Protein AF-A0A1F9ZBE5-F1 (afdb_monomer_lite)

Foldseek 3Di:
DDDDDPDDPPPPPPVPPVVVVLVVVLVVLLLVLLVVLLVLLVLLLVLLVLLLVVLLVVLVVVLVVQLVCQLVVQLVPDPDPDNVVSNVVSNVVSNCVSVVVSVVSNVVSCVPSVVVSVVSVVLSVVSCCLNVPDPDDNDDSVNSLVNSVVSVVCSVVSLVSNLVSACSVVVPLVVLLVVLQVQLVVLLVCLVPCPDDQPPVRSCVSNVSSVVSNVVSVVSRVVVSVVSVVVSVVVNVVSVVSNVVSVVSVVVVVVVD

Sequence (257 aa):
MWNPKTSSAATMGRATWADIRVTDDIGWVLSEALTEARRLAKDAQTAERDRYQSGLGYIALAALFVWFLLFIGLGLVLTEPEFNQRLLVSLIVASTVAAGAAAPALWAVRRRLRPPVLAVMAWVDRLDAVTTGGPSKEPTMGSVFELLAEVSKEVPRWIEAERRAGLVRDPTTWGWVFFMVFIATNLLVSSLASDAGLGGWGVIAVGGTGLVLFGAAAFVYLRWRSRRDTRLLAERARWDRRFQEARASMERYLEEL

pLDDT: mean 73.74, std 10.44, range [36.44, 86.62]

Secondary structure (DSSP, 8-state):
-------STTSSS-S-HHHHHHHHHHHHHHHHHHHHHHHHHHHHHHHHHHHHHHHHHHHHHHHHHHHHHHHHHHHHH---SSHHHHHHHHHHHHHHHHHHHHHHHHHHHHHHHHHHHHHHHHHHHHHHHHHTT-SS-PPPHHHHHHHHHHHHHHHHHHHHHHHHHGGGG-HHHHHHHHHHHHHHHHHHHHHHH-SSSSHHHHHHHHHHHHHHHHHHHHHHHHHHHHHHHHHHHHHHHHHHHHHHHHHHHHHHHHHH-

Structure (mmCIF, N/CA/C/O backbone):
data_AF-A0A1F9ZBE5-F1
#
_entry.id   AF-A0A1F9ZBE5-F1
#
loop_
_atom_site.group_PDB
_atom_site.id
_atom_site.type_symbol
_atom_site.label_atom_id
_atom_site.label_alt_id
_atom_site.label_comp_id
_atom_site.label_asym_id
_atom_site.label_entity_id
_atom_site.label_seq_id
_atom_site.pdbx_PDB_ins_code
_atom_site.Cartn_x
_atom_site.Cartn_y
_atom_site.Cartn_z
_atom_site.occupancy
_atom_site.B_iso_or_equiv
_atom_site.auth_seq_id
_atom_site.auth_comp_id
_atom_site.auth_asym_id
_atom_site.auth_atom_id
_atom_site.pdbx_PDB_model_num
ATOM 1 N N . MET A 1 1 ? 32.533 11.054 -80.077 1.00 43.06 1 MET A N 1
ATOM 2 C CA . MET A 1 1 ? 33.147 9.869 -79.443 1.00 43.06 1 MET A CA 1
ATOM 3 C C . MET A 1 1 ? 33.500 10.262 -78.014 1.00 43.06 1 MET A C 1
ATOM 5 O O . MET A 1 1 ? 34.114 11.303 -77.848 1.00 43.06 1 MET A O 1
ATOM 9 N N . TRP A 1 2 ? 33.079 9.450 -77.039 1.00 36.44 2 TRP A N 1
ATOM 10 C CA . TRP A 1 2 ? 33.411 9.495 -75.604 1.00 36.44 2 TRP A CA 1
ATOM 11 C C . TRP A 1 2 ? 32.730 10.524 -74.671 1.00 36.44 2 TRP A C 1
ATOM 13 O O . TRP A 1 2 ? 32.988 11.721 -74.699 1.00 36.44 2 TRP A O 1
ATOM 23 N N . ASN A 1 3 ? 31.895 9.965 -73.788 1.00 52.19 3 ASN A N 1
ATOM 24 C CA . ASN A 1 3 ? 31.333 10.514 -72.553 1.00 52.19 3 ASN A CA 1
ATOM 25 C C . ASN A 1 3 ? 32.155 9.960 -71.372 1.00 52.19 3 ASN A C 1
ATOM 27 O O . ASN A 1 3 ? 32.424 8.754 -71.376 1.00 52.19 3 ASN A O 1
ATOM 31 N N . PRO A 1 4 ? 32.503 10.766 -70.352 1.00 53.44 4 PRO A N 1
ATOM 32 C CA . PRO A 1 4 ? 32.843 10.205 -69.054 1.00 53.44 4 PRO A CA 1
ATOM 33 C C . PRO A 1 4 ? 32.092 10.838 -67.864 1.00 53.44 4 PRO A C 1
ATOM 35 O O . PRO A 1 4 ? 32.187 12.032 -67.598 1.00 53.44 4 PRO A O 1
ATOM 38 N N . LYS A 1 5 ? 31.544 9.922 -67.048 1.00 45.69 5 LYS A N 1
ATOM 39 C CA . LYS A 1 5 ? 31.471 9.942 -65.570 1.00 45.69 5 LYS A CA 1
ATOM 40 C C . LYS A 1 5 ? 30.252 10.583 -64.898 1.00 45.69 5 LYS A C 1
ATOM 42 O O . LYS A 1 5 ? 30.353 11.497 -64.089 1.00 45.69 5 LYS A O 1
ATOM 47 N N . THR A 1 6 ? 29.132 9.880 -65.022 1.00 51.69 6 THR A N 1
ATOM 48 C CA . THR A 1 6 ? 28.279 9.550 -63.869 1.00 51.69 6 THR A CA 1
ATOM 49 C C . THR A 1 6 ? 28.991 8.507 -62.991 1.00 51.69 6 THR A C 1
ATOM 51 O O . THR A 1 6 ? 29.013 7.327 -63.328 1.00 51.69 6 THR A O 1
ATOM 54 N N . SER A 1 7 ? 29.620 8.917 -61.887 1.00 51.16 7 SER A N 1
ATOM 55 C CA . SER A 1 7 ? 30.219 7.987 -60.907 1.00 51.16 7 SER A CA 1
ATOM 56 C C . SER A 1 7 ? 30.247 8.588 -59.495 1.00 51.16 7 SER A C 1
ATOM 58 O O . SER A 1 7 ? 31.297 8.680 -58.867 1.00 51.16 7 SER A O 1
ATOM 60 N N . SER A 1 8 ? 29.089 9.024 -58.997 1.00 46.91 8 SER A N 1
ATOM 61 C CA . SER A 1 8 ? 28.930 9.404 -57.579 1.00 46.91 8 SER A CA 1
ATOM 62 C C . SER A 1 8 ? 27.634 8.870 -56.939 1.00 46.91 8 SER A C 1
ATOM 64 O O . SER A 1 8 ? 27.494 8.857 -55.725 1.00 46.91 8 SER A O 1
ATOM 66 N N . ALA A 1 9 ? 26.691 8.334 -57.726 1.00 42.50 9 ALA A N 1
ATOM 67 C CA . ALA A 1 9 ? 25.394 7.881 -57.208 1.00 42.50 9 ALA A CA 1
ATOM 68 C C . ALA A 1 9 ? 25.363 6.417 -56.709 1.00 42.50 9 ALA A C 1
ATOM 70 O O . ALA A 1 9 ? 24.350 5.976 -56.178 1.00 42.50 9 ALA A O 1
ATOM 71 N N . ALA A 1 10 ? 26.442 5.641 -56.870 1.00 45.50 10 ALA A N 1
ATOM 72 C CA . ALA A 1 10 ? 26.426 4.193 -56.613 1.00 45.50 10 ALA A CA 1
ATOM 73 C C . ALA A 1 10 ? 26.860 3.776 -55.192 1.00 45.50 10 ALA A C 1
ATOM 75 O O . ALA A 1 10 ? 26.757 2.601 -54.846 1.00 45.50 10 ALA A O 1
ATOM 76 N N . THR A 1 11 ? 27.316 4.711 -54.355 1.00 46.16 11 THR A N 1
ATOM 77 C CA . THR A 1 11 ? 27.817 4.418 -52.997 1.00 46.16 11 THR A CA 1
ATOM 78 C C . THR A 1 11 ? 26.801 4.685 -51.880 1.00 46.16 11 THR A C 1
ATOM 80 O O . THR A 1 11 ? 27.077 4.349 -50.738 1.00 46.16 11 THR A O 1
ATOM 83 N N . MET A 1 12 ? 25.611 5.217 -52.194 1.00 45.03 12 MET A N 1
ATOM 84 C CA . MET A 1 12 ? 24.496 5.393 -51.237 1.00 45.03 12 MET A CA 1
ATOM 85 C C . MET A 1 12 ? 23.415 4.298 -51.325 1.00 45.03 12 MET A C 1
ATOM 87 O O . MET A 1 12 ? 22.422 4.359 -50.614 1.00 45.03 12 MET A O 1
ATOM 91 N N . GLY A 1 13 ? 23.576 3.288 -52.187 1.00 43.53 13 GLY A N 1
ATOM 92 C CA . GLY A 1 13 ? 22.555 2.252 -52.424 1.00 43.53 13 GLY A CA 1
ATOM 93 C C . GLY A 1 13 ? 22.733 0.952 -51.633 1.00 43.53 13 GLY A C 1
ATOM 94 O O . GLY A 1 13 ? 22.056 -0.031 -51.923 1.00 43.53 13 GLY A O 1
ATOM 95 N N . ARG A 1 14 ? 23.689 0.904 -50.697 1.00 43.28 14 ARG A N 1
ATOM 96 C CA . ARG A 1 14 ? 24.061 -0.314 -49.960 1.00 43.28 14 ARG A CA 1
ATOM 97 C C . ARG A 1 14 ? 24.243 -0.094 -48.453 1.00 43.28 14 ARG A C 1
ATOM 99 O O . ARG A 1 14 ? 24.892 -0.907 -47.815 1.00 43.28 14 ARG A O 1
ATOM 106 N N . ALA A 1 15 ? 23.637 0.954 -47.888 1.00 49.34 15 ALA A N 1
ATOM 107 C CA . ALA A 1 15 ? 23.059 0.808 -46.552 1.00 49.34 15 ALA A CA 1
ATOM 108 C C . ALA A 1 15 ? 21.917 -0.194 -46.750 1.00 49.34 15 ALA A C 1
ATOM 110 O O . ALA A 1 15 ? 20.880 0.115 -47.338 1.00 49.34 15 ALA A O 1
ATOM 111 N N . THR A 1 16 ? 22.247 -1.460 -46.537 1.00 50.06 16 THR A N 1
ATOM 112 C CA . THR A 1 16 ? 21.477 -2.619 -46.966 1.00 50.06 16 THR A CA 1
ATOM 113 C C . THR A 1 16 ? 20.083 -2.533 -46.362 1.00 50.06 16 THR A C 1
ATOM 115 O O . THR A 1 16 ? 19.928 -2.229 -45.191 1.00 50.06 16 THR A O 1
ATOM 118 N N . TRP A 1 17 ? 19.040 -2.847 -47.127 1.00 44.03 17 TRP A N 1
ATOM 119 C CA . TRP A 1 17 ? 17.671 -2.971 -46.604 1.00 44.03 17 TRP A CA 1
ATOM 120 C C . TRP A 1 17 ? 17.562 -3.889 -45.370 1.00 44.03 17 TRP A C 1
ATOM 122 O O . TRP A 1 17 ? 16.588 -3.805 -44.631 1.00 44.03 17 TRP A O 1
ATOM 132 N N . ALA A 1 18 ? 18.556 -4.759 -45.162 1.00 53.72 18 ALA A N 1
ATOM 133 C CA . ALA A 1 18 ? 18.755 -5.527 -43.940 1.00 53.72 18 ALA A CA 1
ATOM 134 C C . ALA A 1 18 ? 19.078 -4.639 -42.725 1.00 53.72 18 ALA A C 1
ATOM 136 O O . ALA A 1 18 ? 18.455 -4.815 -41.694 1.00 53.72 18 ALA A O 1
ATOM 137 N N . ASP A 1 19 ? 19.957 -3.650 -42.870 1.00 55.75 19 ASP A N 1
ATOM 138 C CA . ASP A 1 19 ? 20.382 -2.716 -41.820 1.00 55.75 19 ASP A CA 1
ATOM 139 C C . ASP A 1 19 ? 19.211 -1.832 -41.349 1.00 55.75 19 ASP A C 1
ATOM 141 O O . ASP A 1 19 ? 18.982 -1.654 -40.157 1.00 55.75 19 ASP A O 1
ATOM 145 N N . ILE A 1 20 ? 18.371 -1.375 -42.290 1.00 59.50 20 ILE A N 1
ATOM 146 C CA . ILE A 1 20 ? 17.139 -0.622 -41.987 1.00 59.50 20 ILE A CA 1
ATOM 147 C C . ILE A 1 20 ? 16.121 -1.508 -41.254 1.00 59.50 20 ILE A C 1
ATOM 149 O O . ILE A 1 20 ? 15.552 -1.079 -40.260 1.00 59.50 20 ILE A O 1
ATOM 153 N N . ARG A 1 21 ? 15.919 -2.761 -41.692 1.00 60.41 21 ARG A N 1
ATOM 154 C CA . ARG A 1 21 ? 14.988 -3.691 -41.022 1.00 60.41 21 ARG A CA 1
ATOM 155 C C . ARG A 1 21 ? 15.469 -4.115 -39.639 1.00 60.41 21 ARG A C 1
ATOM 157 O O . ARG A 1 21 ? 14.660 -4.171 -38.726 1.00 60.41 21 ARG A O 1
ATOM 164 N N . VAL A 1 22 ? 16.763 -4.385 -39.481 1.00 61.19 22 VAL A N 1
ATOM 165 C CA . VAL A 1 22 ? 17.375 -4.708 -38.184 1.00 61.19 22 VAL A CA 1
ATOM 166 C C . VAL A 1 22 ? 17.215 -3.519 -37.235 1.00 61.19 22 VAL A C 1
ATOM 168 O O . VAL A 1 22 ? 16.779 -3.693 -36.099 1.00 61.19 22 VAL A O 1
ATOM 171 N N . THR A 1 23 ? 17.455 -2.300 -37.727 1.00 65.50 23 THR A N 1
ATOM 172 C CA . THR A 1 23 ? 17.249 -1.064 -36.964 1.00 65.50 23 THR A CA 1
ATOM 173 C C . THR A 1 23 ? 15.769 -0.877 -36.575 1.00 65.50 23 THR A C 1
ATOM 175 O O . THR A 1 23 ? 15.460 -0.594 -35.417 1.00 65.50 23 THR A O 1
ATOM 178 N N . ASP A 1 24 ? 14.831 -1.099 -37.495 1.00 70.19 24 ASP A N 1
ATOM 179 C CA . ASP A 1 24 ? 13.393 -0.979 -37.219 1.00 70.19 24 ASP A CA 1
ATOM 180 C C . ASP A 1 24 ? 12.893 -2.047 -36.223 1.00 70.19 24 ASP A C 1
ATOM 182 O O . ASP A 1 24 ? 12.146 -1.721 -35.296 1.00 70.19 24 ASP A O 1
ATOM 186 N N . ASP A 1 25 ? 13.349 -3.299 -36.346 1.00 74.81 25 ASP A N 1
ATOM 187 C CA . ASP A 1 25 ? 12.975 -4.405 -35.453 1.00 74.81 25 ASP A CA 1
ATOM 188 C C . ASP A 1 25 ? 13.504 -4.181 -34.024 1.00 74.81 25 ASP A C 1
ATOM 190 O O . ASP A 1 25 ? 12.785 -4.382 -33.041 1.00 74.81 25 ASP A O 1
ATOM 194 N N . ILE A 1 26 ? 14.745 -3.702 -33.878 1.00 73.38 26 ILE A N 1
ATOM 195 C CA . ILE A 1 26 ? 15.337 -3.373 -32.571 1.00 73.38 26 ILE A CA 1
ATOM 196 C C . ILE A 1 26 ? 14.648 -2.155 -31.955 1.00 73.38 26 ILE A C 1
ATOM 198 O O . ILE A 1 26 ? 14.325 -2.162 -30.762 1.00 73.38 26 ILE A O 1
ATOM 202 N N . GLY A 1 27 ? 14.386 -1.124 -32.764 1.00 72.06 27 GLY A N 1
ATOM 203 C CA . GLY A 1 27 ? 13.638 0.058 -32.347 1.00 72.06 27 GLY A CA 1
ATOM 204 C C . GLY A 1 27 ? 12.251 -0.310 -31.824 1.00 72.06 27 GLY A C 1
ATOM 205 O O . GLY A 1 27 ? 11.832 0.189 -30.776 1.00 72.06 27 GLY A O 1
ATOM 206 N N . TRP A 1 28 ? 11.578 -1.254 -32.486 1.00 78.94 28 TRP A N 1
ATOM 207 C CA . TRP A 1 28 ? 10.288 -1.776 -32.055 1.00 78.94 28 TRP A CA 1
ATOM 208 C C . TRP A 1 28 ? 10.377 -2.501 -30.702 1.00 78.94 28 TRP A C 1
ATOM 210 O O . TRP A 1 28 ? 9.670 -2.106 -29.771 1.00 78.94 28 TRP A O 1
ATOM 220 N N . VAL A 1 29 ? 11.294 -3.464 -30.533 1.00 79.44 29 VAL A N 1
ATOM 221 C CA . VAL A 1 29 ? 11.467 -4.213 -29.266 1.00 79.44 29 VAL A CA 1
ATOM 222 C C . VAL A 1 29 ? 11.808 -3.283 -28.094 1.00 79.44 29 VAL A C 1
ATOM 224 O O . VAL A 1 29 ? 11.257 -3.420 -26.998 1.00 79.44 29 VAL A O 1
ATOM 227 N N . LEU A 1 30 ? 12.687 -2.302 -28.312 1.00 76.62 30 LEU A N 1
ATOM 228 C CA . LEU A 1 30 ? 13.051 -1.304 -27.302 1.00 76.62 30 LEU A CA 1
ATOM 229 C C . LEU A 1 30 ? 11.865 -0.404 -26.931 1.00 76.62 30 LEU A C 1
ATOM 231 O O . LEU A 1 30 ? 11.641 -0.130 -25.750 1.00 76.62 30 LEU A O 1
ATOM 235 N N . SER A 1 31 ? 11.090 0.042 -27.923 1.00 78.69 31 SER A N 1
ATOM 236 C CA . SER A 1 31 ? 9.905 0.876 -27.697 1.00 78.69 31 SER A CA 1
ATOM 237 C C . SER A 1 31 ? 8.802 0.126 -26.942 1.00 78.69 31 SER A C 1
ATOM 239 O O . SER A 1 31 ? 8.156 0.698 -26.056 1.00 78.69 31 SER A O 1
ATOM 241 N N . GLU A 1 32 ? 8.627 -1.171 -27.215 1.00 82.94 32 GLU A N 1
ATOM 242 C CA . GLU A 1 32 ? 7.679 -2.024 -26.502 1.00 82.94 32 GLU A CA 1
ATOM 243 C C . GLU A 1 32 ? 8.128 -2.238 -25.048 1.00 82.94 32 GLU A C 1
ATOM 245 O O . GLU A 1 32 ? 7.333 -2.056 -24.120 1.00 82.94 32 GLU A O 1
ATOM 250 N N . ALA A 1 33 ? 9.417 -2.518 -24.823 1.00 78.75 33 ALA A N 1
ATOM 251 C CA . ALA A 1 33 ? 9.988 -2.651 -23.483 1.00 78.75 33 ALA A CA 1
ATOM 252 C C . ALA A 1 33 ? 9.863 -1.354 -22.659 1.00 78.75 33 ALA A C 1
ATOM 254 O O . ALA A 1 33 ? 9.529 -1.403 -21.472 1.00 78.75 33 ALA A O 1
ATOM 255 N N . LEU A 1 34 ? 10.062 -0.187 -23.281 1.00 80.25 34 LEU A N 1
ATOM 256 C CA . LEU A 1 34 ? 9.860 1.116 -22.638 1.00 80.25 34 LEU A CA 1
ATOM 257 C C . LEU A 1 34 ? 8.389 1.419 -22.344 1.00 80.25 34 LEU A C 1
ATOM 259 O O . LEU A 1 34 ? 8.074 1.982 -21.294 1.00 80.25 34 LEU A O 1
ATOM 263 N N . THR A 1 35 ? 7.479 1.037 -23.237 1.00 82.75 35 THR A N 1
ATOM 264 C CA . THR A 1 35 ? 6.035 1.198 -23.017 1.00 82.75 35 THR A CA 1
ATOM 265 C C . THR A 1 35 ? 5.569 0.335 -21.843 1.00 82.75 35 THR A C 1
ATOM 267 O O . THR A 1 35 ? 4.803 0.795 -20.994 1.00 82.75 35 THR A O 1
ATOM 270 N N . GLU A 1 36 ? 6.090 -0.887 -21.731 1.00 81.69 36 GLU A N 1
ATOM 271 C CA . GLU A 1 36 ? 5.827 -1.774 -20.598 1.00 81.69 36 GLU A CA 1
ATOM 272 C C . GLU A 1 36 ? 6.438 -1.238 -19.292 1.00 81.69 36 GLU A C 1
ATOM 274 O O . GLU A 1 36 ? 5.773 -1.227 -18.255 1.00 81.69 36 GLU A O 1
ATOM 279 N N . ALA A 1 37 ? 7.665 -0.712 -19.335 1.00 80.75 37 ALA A N 1
ATOM 280 C CA . ALA A 1 37 ? 8.278 -0.015 -18.203 1.00 80.75 37 ALA A CA 1
ATOM 281 C C . ALA A 1 37 ? 7.440 1.179 -17.731 1.00 80.75 37 ALA A C 1
ATOM 283 O O . ALA A 1 37 ? 7.214 1.349 -16.532 1.00 80.75 37 ALA A O 1
ATOM 284 N N . ARG A 1 38 ? 6.942 1.991 -18.669 1.00 82.81 38 ARG A N 1
ATOM 285 C CA . ARG A 1 38 ? 6.052 3.122 -18.391 1.00 82.81 38 ARG A CA 1
ATOM 286 C C . ARG A 1 38 ? 4.756 2.657 -17.732 1.00 82.81 38 ARG A C 1
ATOM 288 O O . ARG A 1 38 ? 4.305 3.285 -16.773 1.00 82.81 38 ARG A O 1
ATOM 295 N N . ARG A 1 39 ? 4.169 1.557 -18.215 1.00 86.62 39 ARG A N 1
ATOM 296 C CA . ARG A 1 39 ? 2.983 0.935 -17.611 1.00 86.62 39 ARG A CA 1
ATOM 297 C C . ARG A 1 39 ? 3.255 0.546 -16.157 1.00 86.62 39 ARG A C 1
ATOM 299 O O . ARG A 1 39 ? 2.522 0.986 -15.276 1.00 86.62 39 ARG A O 1
ATOM 306 N N . LEU A 1 40 ? 4.348 -0.174 -15.896 1.00 81.31 40 LEU A N 1
ATOM 307 C CA . LEU A 1 40 ? 4.742 -0.597 -14.546 1.00 81.31 40 LEU A CA 1
ATOM 308 C C . LEU A 1 40 ? 5.043 0.588 -13.614 1.00 81.31 40 LEU A C 1
ATOM 310 O O . LEU A 1 40 ? 4.647 0.573 -12.449 1.00 81.31 40 LEU A O 1
ATOM 314 N N . ALA A 1 41 ? 5.698 1.638 -14.114 1.00 81.25 41 ALA A N 1
ATOM 315 C CA . ALA A 1 41 ? 5.964 2.848 -13.339 1.00 81.25 41 ALA A CA 1
ATOM 316 C C . ALA A 1 41 ? 4.662 3.574 -12.946 1.00 81.25 41 ALA A C 1
ATOM 318 O O . ALA A 1 41 ? 4.515 4.003 -11.799 1.00 81.25 41 ALA A O 1
ATOM 319 N N . LYS A 1 42 ? 3.686 3.666 -13.862 1.00 83.56 42 LYS A N 1
ATOM 320 C CA . LYS A 1 42 ? 2.357 4.247 -13.593 1.00 83.56 42 LYS A CA 1
ATOM 321 C C . LYS A 1 42 ? 1.530 3.401 -12.623 1.00 83.56 42 LYS A C 1
ATOM 323 O O . LYS A 1 42 ? 0.888 3.953 -11.724 1.00 83.56 42 LYS A O 1
ATOM 328 N N . ASP A 1 43 ? 1.579 2.079 -12.760 1.00 83.25 43 ASP A N 1
ATOM 329 C CA . ASP A 1 43 ? 0.936 1.152 -11.826 1.00 83.25 43 ASP A CA 1
ATOM 330 C C . ASP A 1 43 ? 1.523 1.314 -10.413 1.00 83.25 43 ASP A C 1
ATOM 332 O O . ASP A 1 43 ? 0.774 1.478 -9.445 1.00 83.25 43 ASP A O 1
ATOM 336 N N . ALA A 1 44 ? 2.851 1.410 -10.287 1.00 82.12 44 ALA A N 1
ATOM 337 C CA . ALA A 1 44 ? 3.522 1.661 -9.012 1.00 82.12 44 ALA A CA 1
ATOM 338 C C . ALA A 1 44 ? 3.230 3.056 -8.432 1.00 82.12 44 ALA A C 1
ATOM 340 O O . ALA A 1 44 ? 3.056 3.194 -7.219 1.00 82.12 44 ALA A O 1
ATOM 341 N N . GLN A 1 45 ? 3.128 4.091 -9.273 1.00 82.31 45 GLN A N 1
ATOM 342 C CA . GLN A 1 45 ? 2.756 5.444 -8.845 1.00 82.31 45 GLN A CA 1
ATOM 343 C C . GLN A 1 45 ? 1.349 5.456 -8.242 1.00 82.31 45 GLN A C 1
ATOM 345 O O . GLN A 1 45 ? 1.128 6.034 -7.174 1.00 82.31 45 GLN A O 1
ATOM 350 N N . THR A 1 46 ? 0.404 4.804 -8.921 1.00 82.88 46 THR A N 1
ATOM 351 C CA . THR A 1 46 ? -0.985 4.675 -8.466 1.00 82.88 46 THR A CA 1
ATOM 352 C C . THR A 1 46 ? -1.029 3.895 -7.157 1.00 82.88 46 THR A C 1
ATOM 354 O O . THR A 1 46 ? -1.636 4.342 -6.189 1.00 82.88 46 THR A O 1
ATOM 357 N N . ALA A 1 47 ? -0.279 2.795 -7.075 1.00 78.25 47 ALA A N 1
ATOM 358 C CA . ALA A 1 47 ? -0.189 1.964 -5.885 1.00 78.25 47 ALA A CA 1
ATOM 359 C C . ALA A 1 47 ? 0.370 2.719 -4.658 1.00 78.25 47 ALA A C 1
ATOM 361 O O . ALA A 1 47 ? -0.193 2.622 -3.565 1.00 78.25 47 ALA A O 1
ATOM 362 N N . GLU A 1 48 ? 1.441 3.506 -4.813 1.00 77.94 48 GLU A N 1
ATOM 363 C CA . GLU A 1 48 ? 2.002 4.309 -3.712 1.00 77.94 48 GLU A CA 1
ATOM 364 C C . GLU A 1 48 ? 1.094 5.489 -3.329 1.00 77.94 48 GLU A C 1
ATOM 366 O O . GLU A 1 48 ? 0.962 5.818 -2.145 1.00 77.94 48 GLU A O 1
ATOM 371 N N . ARG A 1 49 ? 0.406 6.104 -4.301 1.00 79.75 49 ARG A N 1
ATOM 372 C CA . ARG A 1 49 ? -0.578 7.164 -4.037 1.00 79.75 49 ARG A CA 1
ATOM 373 C C . ARG A 1 49 ? -1.780 6.636 -3.254 1.00 79.75 49 ARG A C 1
ATOM 375 O O . ARG A 1 49 ? -2.152 7.243 -2.247 1.00 79.75 49 ARG A O 1
ATOM 382 N N . ASP A 1 50 ? -2.334 5.499 -3.664 1.00 77.12 50 ASP A N 1
ATOM 383 C CA . ASP A 1 50 ? -3.449 4.836 -2.983 1.00 77.12 50 ASP A CA 1
ATOM 384 C C . ASP A 1 50 ? -3.060 4.445 -1.558 1.00 77.12 50 ASP A C 1
ATOM 386 O O . ASP A 1 50 ? -3.823 4.648 -0.609 1.00 77.12 50 ASP A O 1
ATOM 390 N N . ARG A 1 51 ? -1.832 3.946 -1.378 1.00 71.62 51 ARG A N 1
ATOM 391 C CA . ARG A 1 51 ? -1.281 3.607 -0.065 1.00 71.62 51 ARG A CA 1
ATOM 392 C C . ARG A 1 51 ? -1.139 4.827 0.839 1.00 71.62 51 ARG A C 1
ATOM 394 O O . ARG A 1 51 ? -1.447 4.734 2.028 1.00 71.62 51 ARG A O 1
ATOM 401 N N . TYR A 1 52 ? -0.693 5.961 0.303 1.00 72.88 52 TYR A N 1
ATOM 402 C CA . TYR A 1 52 ? -0.621 7.211 1.054 1.00 72.88 52 TYR A CA 1
ATOM 403 C C . TYR A 1 52 ? -2.016 7.688 1.482 1.00 72.88 52 TYR A C 1
ATOM 405 O O . TYR A 1 52 ? -2.235 7.948 2.665 1.00 72.88 52 TYR A O 1
ATOM 413 N N . GLN A 1 53 ? -2.972 7.750 0.549 1.00 75.44 53 GLN A N 1
ATOM 414 C CA . GLN A 1 53 ? -4.337 8.208 0.836 1.00 75.44 53 GLN A CA 1
ATOM 415 C C . GLN A 1 53 ? -5.058 7.291 1.826 1.00 75.44 53 GLN A C 1
ATOM 417 O O . GLN A 1 53 ? -5.668 7.759 2.787 1.00 75.44 53 GLN A O 1
ATOM 422 N N . SER A 1 54 ? -4.920 5.983 1.658 1.00 71.25 54 SER A N 1
ATOM 423 C CA . SER A 1 54 ? -5.591 5.020 2.528 1.00 71.25 54 SER A CA 1
ATOM 424 C C . SER A 1 54 ? -4.888 4.860 3.866 1.00 71.25 54 SER A C 1
ATOM 426 O O . SER A 1 54 ? -5.548 4.624 4.868 1.00 71.25 54 SER A O 1
ATOM 428 N N . GLY A 1 55 ? -3.570 5.075 3.935 1.00 68.62 55 GLY A N 1
ATOM 429 C CA . GLY A 1 55 ? -2.851 5.180 5.204 1.00 68.62 55 GLY A CA 1
ATOM 430 C C . GLY A 1 55 ? -3.374 6.332 6.068 1.00 68.62 55 GLY A C 1
ATOM 431 O O . GLY A 1 55 ? -3.566 6.156 7.270 1.00 68.62 55 GLY A O 1
ATOM 432 N N . LEU A 1 56 ? -3.673 7.485 5.458 1.00 72.88 56 LEU A N 1
ATOM 433 C CA . LEU A 1 56 ? -4.338 8.596 6.150 1.00 72.88 56 LEU A CA 1
ATOM 434 C C . LEU A 1 56 ? -5.760 8.215 6.586 1.00 72.88 56 LEU A C 1
ATOM 436 O O . LEU A 1 56 ? -6.129 8.476 7.730 1.00 72.88 56 LEU A O 1
ATOM 440 N N . GLY A 1 57 ? -6.522 7.554 5.708 1.00 70.56 57 GLY A N 1
ATOM 441 C CA . GLY A 1 57 ? -7.862 7.048 6.019 1.00 70.56 57 GLY A CA 1
ATOM 442 C C . GLY A 1 57 ? -7.878 6.061 7.191 1.00 70.56 57 GLY A C 1
ATOM 443 O O . GLY A 1 57 ? -8.714 6.180 8.080 1.00 70.56 57 GLY A O 1
ATOM 444 N N . TYR A 1 58 ? -6.916 5.138 7.258 1.00 68.62 58 TYR A N 1
ATOM 445 C CA . TYR A 1 58 ? -6.803 4.173 8.354 1.00 68.62 58 TYR A CA 1
ATOM 446 C C . TYR A 1 58 ? -6.395 4.811 9.667 1.00 68.62 58 TYR A C 1
ATOM 448 O O . TYR A 1 58 ? -6.915 4.409 10.700 1.00 68.62 58 TYR A O 1
ATOM 456 N N . ILE A 1 59 ? -5.500 5.802 9.652 1.00 71.44 59 ILE A N 1
ATOM 457 C CA . ILE A 1 59 ? -5.177 6.535 10.879 1.00 71.44 59 ILE A CA 1
ATOM 458 C C . ILE A 1 59 ? -6.408 7.288 11.374 1.00 71.44 59 ILE A C 1
ATOM 460 O O . ILE A 1 59 ? -6.699 7.231 12.563 1.00 71.44 59 ILE A O 1
ATOM 464 N N . ALA A 1 60 ? -7.152 7.944 10.480 1.00 71.94 60 ALA A N 1
ATOM 465 C CA . ALA A 1 60 ? -8.383 8.631 10.851 1.00 71.94 60 ALA A CA 1
ATOM 466 C C . ALA A 1 60 ? -9.423 7.655 11.424 1.00 71.94 60 ALA A C 1
ATOM 468 O O . ALA A 1 60 ? -9.988 7.918 12.483 1.00 71.94 60 ALA A O 1
ATOM 469 N N . LEU A 1 61 ? -9.624 6.502 10.779 1.00 71.69 61 LEU A N 1
ATOM 470 C CA . LEU A 1 61 ? -10.573 5.498 11.250 1.00 71.69 61 LEU A CA 1
ATOM 471 C C . LEU A 1 61 ? -10.129 4.853 12.567 1.00 71.69 61 LEU A C 1
ATOM 473 O O . LEU A 1 61 ? -10.946 4.699 13.464 1.00 71.69 61 LEU A O 1
ATOM 477 N N . ALA A 1 62 ? -8.848 4.514 12.716 1.00 69.19 62 ALA A N 1
ATOM 478 C CA . ALA A 1 62 ? -8.303 3.965 13.954 1.00 69.19 62 ALA A CA 1
ATOM 479 C C . ALA A 1 62 ? -8.363 4.985 15.099 1.00 69.19 62 ALA A C 1
ATOM 481 O O . ALA A 1 62 ? -8.696 4.619 16.221 1.00 69.19 62 ALA A O 1
ATOM 482 N N . ALA A 1 63 ? -8.095 6.264 14.825 1.00 71.06 63 ALA A N 1
ATOM 483 C CA . ALA A 1 63 ? -8.229 7.332 15.809 1.00 71.06 63 ALA A CA 1
ATOM 484 C C . ALA A 1 63 ? -9.688 7.511 16.240 1.00 71.06 63 ALA A C 1
ATOM 486 O O . ALA A 1 63 ? -9.957 7.563 17.436 1.00 71.06 63 ALA A O 1
ATOM 487 N N . LEU A 1 64 ? -10.630 7.527 15.289 1.00 73.88 64 LEU A N 1
ATOM 488 C CA . LEU A 1 64 ? -12.066 7.559 15.575 1.00 73.88 64 LEU A CA 1
ATOM 489 C C . LEU A 1 64 ? -12.502 6.328 16.379 1.00 73.88 64 LEU A C 1
ATOM 491 O O . LEU A 1 64 ? -13.323 6.426 17.287 1.00 73.88 64 LEU A O 1
ATOM 495 N N . PHE A 1 65 ? -11.920 5.174 16.069 1.00 74.81 65 PHE A N 1
ATOM 496 C CA . PHE A 1 65 ? -12.213 3.921 16.740 1.00 74.81 65 PHE A CA 1
ATOM 497 C C . PHE A 1 65 ? -11.747 3.915 18.199 1.00 74.81 65 PHE A C 1
ATOM 499 O O . PHE A 1 65 ? -12.532 3.652 19.108 1.00 74.81 65 PHE A O 1
ATOM 506 N N . VAL A 1 66 ? -10.480 4.268 18.428 1.00 73.00 66 VAL A N 1
ATOM 507 C CA . VAL A 1 66 ? -9.900 4.422 19.768 1.00 73.00 66 VAL A CA 1
ATOM 508 C C . VAL A 1 66 ? -10.661 5.480 20.558 1.00 73.00 66 VAL A C 1
ATOM 510 O O . VAL A 1 66 ? -10.981 5.259 21.722 1.00 73.00 66 VAL A O 1
ATOM 513 N N . TRP A 1 67 ? -11.002 6.599 19.919 1.00 84.81 67 TRP A N 1
ATOM 514 C CA . TRP A 1 67 ? -11.821 7.646 20.515 1.00 84.81 67 TRP A CA 1
ATOM 515 C C . TRP A 1 67 ? -13.174 7.115 20.994 1.00 84.81 67 TRP A C 1
ATOM 517 O O . TRP A 1 67 ? -13.536 7.333 22.145 1.00 84.81 67 TRP A O 1
ATOM 527 N N . PHE A 1 68 ? -13.894 6.378 20.147 1.00 74.00 68 PHE A N 1
ATOM 528 C CA . PHE A 1 68 ? -15.215 5.842 20.472 1.00 74.00 68 PHE A CA 1
ATOM 529 C C . PHE A 1 68 ? -15.160 4.838 21.630 1.00 74.00 68 PHE A C 1
ATOM 531 O O . PHE A 1 68 ? -15.968 4.911 22.555 1.00 74.00 68 PHE A O 1
ATOM 538 N N . LEU A 1 69 ? -14.169 3.941 21.621 1.00 73.94 69 LEU A N 1
ATOM 539 C CA . LEU A 1 69 ? -13.961 2.988 22.711 1.00 73.94 69 LEU A CA 1
ATOM 540 C C . LEU A 1 69 ? -13.604 3.682 24.027 1.00 73.94 69 LEU A C 1
ATOM 542 O O . LEU A 1 69 ? -14.153 3.326 25.067 1.00 73.94 69 LEU A O 1
ATOM 546 N N . LEU A 1 70 ? -12.717 4.681 23.991 1.00 72.75 70 LEU A N 1
ATOM 547 C CA . LEU A 1 70 ? -12.372 5.470 25.174 1.00 72.75 70 LEU A CA 1
ATOM 548 C C . LEU A 1 70 ? -13.578 6.248 25.691 1.00 72.75 70 LEU A C 1
ATOM 550 O O . LEU A 1 70 ? -13.795 6.283 26.895 1.00 72.75 70 LEU A O 1
ATOM 554 N N . PHE A 1 71 ? -14.375 6.833 24.799 1.00 71.38 71 PHE A N 1
ATOM 555 C CA . PHE A 1 71 ? -15.568 7.581 25.168 1.00 71.38 71 PHE A CA 1
ATOM 556 C C . PHE A 1 71 ? -16.586 6.697 25.895 1.00 71.38 71 PHE A C 1
ATOM 558 O O . PHE A 1 71 ? -17.044 7.065 26.974 1.00 71.38 71 PHE A O 1
ATOM 565 N N . ILE A 1 72 ? -16.891 5.511 25.355 1.00 71.75 72 ILE A N 1
ATOM 566 C CA . ILE A 1 72 ? -17.798 4.556 26.007 1.00 71.75 72 ILE A CA 1
ATOM 567 C C . ILE A 1 72 ? -17.184 4.025 27.303 1.00 71.75 72 ILE A C 1
ATOM 569 O O . ILE A 1 72 ? -17.855 4.008 28.329 1.00 71.75 72 ILE A O 1
ATOM 573 N N . GLY A 1 73 ? -15.914 3.614 27.284 1.00 70.56 73 GLY A N 1
ATOM 574 C CA . GLY A 1 73 ? -15.241 3.037 28.448 1.00 70.56 73 GLY A CA 1
ATOM 575 C C . GLY A 1 73 ? -15.158 4.013 29.621 1.00 70.56 73 GLY A C 1
ATOM 576 O O . GLY A 1 73 ? -15.593 3.693 30.724 1.00 70.56 73 GLY A O 1
ATOM 577 N N . LEU A 1 74 ? -14.679 5.235 29.381 1.00 74.38 74 LEU A N 1
ATOM 578 C CA . LEU A 1 74 ? -14.661 6.304 30.387 1.00 74.38 74 LEU A CA 1
ATOM 579 C C . LEU A 1 74 ? -16.081 6.675 30.809 1.00 74.38 74 LEU A C 1
ATOM 581 O O . LEU A 1 74 ? -16.358 6.812 31.999 1.00 74.38 74 LEU A O 1
ATOM 585 N N . GLY A 1 75 ? -16.994 6.720 29.841 1.00 72.12 75 GLY A N 1
ATOM 586 C CA . GLY A 1 75 ? -18.410 6.934 30.063 1.00 72.12 75 GLY A CA 1
ATOM 587 C C . GLY A 1 75 ? -19.074 5.842 30.893 1.00 72.12 75 GLY A C 1
ATOM 588 O O . GLY A 1 75 ? -20.158 6.104 31.387 1.00 72.12 75 GLY A O 1
ATOM 589 N N . LEU A 1 76 ? -18.468 4.668 31.102 1.00 73.31 76 LEU A N 1
ATOM 590 C CA . LEU A 1 76 ? -18.949 3.587 31.976 1.00 73.31 76 LEU A CA 1
ATOM 591 C C . LEU A 1 76 ? -18.228 3.556 33.335 1.00 73.31 76 LEU A C 1
ATOM 593 O O . LEU A 1 76 ? -18.871 3.277 34.345 1.00 73.31 76 LEU A O 1
ATOM 597 N N . VAL A 1 77 ? -16.931 3.872 33.355 1.00 74.19 77 VAL A N 1
ATOM 598 C CA . VAL A 1 77 ? -16.050 3.756 34.531 1.00 74.19 77 VAL A CA 1
ATOM 599 C C . VAL A 1 77 ? -16.083 4.992 35.434 1.00 74.19 77 VAL A C 1
ATOM 601 O O . VAL A 1 77 ? -15.939 4.861 36.647 1.00 74.19 77 VAL A O 1
ATOM 604 N N . LEU A 1 78 ? -16.264 6.192 34.877 1.00 78.12 78 LEU A N 1
ATOM 605 C CA . LEU A 1 78 ? -16.269 7.424 35.668 1.00 78.12 78 LEU A CA 1
ATOM 606 C C . LEU A 1 78 ? -17.481 7.464 36.613 1.00 78.12 78 LEU A C 1
ATOM 608 O O . LEU A 1 78 ? -18.632 7.438 36.178 1.00 78.12 78 LEU A O 1
ATOM 612 N N . THR A 1 79 ? -17.215 7.580 37.913 1.00 73.88 79 THR A N 1
ATOM 613 C CA . THR A 1 79 ? -18.204 7.668 39.005 1.00 73.88 79 THR A CA 1
ATOM 614 C C . THR A 1 79 ? -18.655 9.101 39.302 1.00 73.88 79 THR A C 1
ATOM 616 O O . THR A 1 79 ? -19.022 9.416 40.431 1.00 73.88 79 THR A O 1
ATOM 619 N N . GLU A 1 80 ? -18.616 9.987 38.307 1.00 78.19 80 GLU A N 1
ATOM 620 C CA . GLU A 1 80 ? -19.110 11.356 38.474 1.00 78.19 80 GLU A CA 1
ATOM 621 C C . GLU A 1 80 ? -20.629 11.343 38.748 1.00 78.19 80 GLU A C 1
ATOM 623 O O . GLU A 1 80 ? -21.363 10.624 38.055 1.00 78.19 80 GLU A O 1
ATOM 628 N N . PRO A 1 81 ? -21.115 12.117 39.737 1.00 69.94 81 PRO A N 1
ATOM 629 C CA . PRO A 1 81 ? -22.509 12.076 40.179 1.00 69.94 81 PRO A CA 1
ATOM 630 C C . PRO A 1 81 ? -23.478 12.657 39.141 1.00 69.94 81 PRO A C 1
ATOM 632 O O . PRO A 1 81 ? -24.629 12.230 39.062 1.00 69.94 81 PRO A O 1
ATOM 635 N N . GLU A 1 82 ? -23.016 13.596 38.310 1.00 85.38 82 GLU A N 1
ATOM 636 C CA . GLU A 1 82 ? -23.813 14.187 37.239 1.00 85.38 82 GLU A CA 1
ATOM 637 C C . GLU A 1 82 ? -23.507 13.539 35.884 1.00 85.38 82 GLU A C 1
ATOM 639 O O . GLU A 1 82 ? -22.387 13.597 35.368 1.00 85.38 82 GLU A O 1
ATOM 644 N N . PHE A 1 83 ? -24.542 12.976 35.255 1.00 77.94 83 PHE A N 1
ATOM 645 C CA . PHE A 1 83 ? -24.438 12.323 33.946 1.00 77.94 83 PHE A CA 1
ATOM 646 C C . PHE A 1 83 ? -23.856 13.247 32.861 1.00 77.94 83 PHE A C 1
ATOM 648 O O . PHE A 1 83 ? -23.011 12.825 32.070 1.00 77.94 83 PHE A O 1
ATOM 655 N N . ASN A 1 84 ? -24.243 14.528 32.854 1.00 81.94 84 ASN A N 1
ATOM 656 C CA . ASN A 1 84 ? -23.729 15.505 31.890 1.00 81.94 84 ASN A CA 1
ATOM 657 C C . ASN A 1 84 ? -22.231 15.772 32.077 1.00 81.94 84 ASN A C 1
ATOM 659 O O . ASN A 1 84 ? -21.489 15.839 31.095 1.00 81.94 84 ASN A O 1
ATOM 663 N N . GLN A 1 85 ? -21.774 15.883 33.324 1.00 83.44 85 GLN A N 1
ATOM 664 C CA . GLN A 1 85 ? -20.367 16.118 33.635 1.00 83.44 85 GLN A CA 1
ATOM 665 C C . GLN A 1 85 ? -19.513 14.894 33.278 1.00 83.44 85 GLN A C 1
ATOM 667 O O . GLN A 1 85 ? -18.456 15.034 32.663 1.00 83.44 85 GLN A O 1
ATOM 672 N N . ARG A 1 86 ? -20.026 13.686 33.540 1.00 78.12 86 ARG A N 1
ATOM 673 C CA . ARG A 1 86 ? -19.414 12.412 33.138 1.00 78.12 86 ARG A CA 1
ATOM 674 C C . ARG A 1 86 ? -19.206 12.308 31.627 1.00 78.12 86 ARG A C 1
ATOM 676 O O . ARG A 1 86 ? -18.118 11.935 31.181 1.00 78.12 86 ARG A O 1
ATOM 683 N N . LEU A 1 87 ? -20.224 12.652 30.834 1.00 79.88 87 LEU A N 1
ATOM 684 C CA . LEU A 1 87 ? -20.128 12.649 29.371 1.00 79.88 87 LEU A CA 1
ATOM 685 C C . LEU A 1 87 ? -19.126 13.690 28.862 1.00 79.88 87 LEU A C 1
ATOM 687 O O . LEU A 1 87 ? -18.318 13.370 27.992 1.00 79.88 87 LEU A O 1
ATOM 691 N N . LEU A 1 8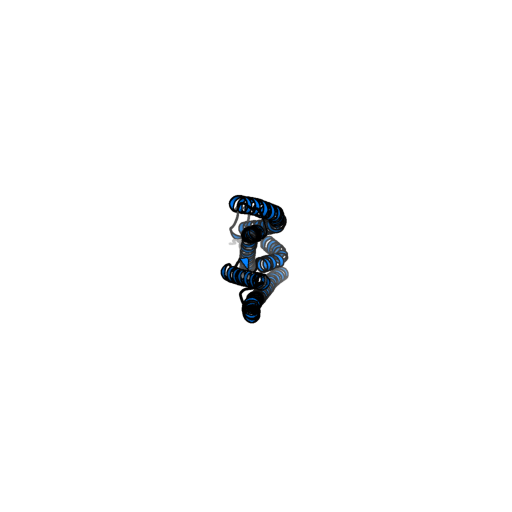8 ? -19.136 14.904 29.421 1.00 84.19 88 LEU A N 1
ATOM 692 C CA . LEU A 1 88 ? -18.200 15.971 29.053 1.00 84.19 88 LEU A CA 1
ATOM 693 C C . LEU A 1 88 ? -16.743 15.581 29.322 1.00 84.19 88 LEU A C 1
ATOM 695 O O . LEU A 1 88 ? -15.900 15.719 28.437 1.00 84.19 88 LEU A O 1
ATOM 699 N N . VAL A 1 89 ? -16.443 15.046 30.508 1.00 80.75 89 VAL A N 1
ATOM 700 C CA . VAL A 1 89 ? -15.084 14.601 30.858 1.00 80.75 89 VAL A CA 1
ATOM 701 C C . VAL A 1 89 ? -14.645 13.443 29.960 1.00 80.75 89 VAL A C 1
ATOM 703 O O . VAL A 1 89 ? -13.547 13.484 29.404 1.00 80.75 89 VAL A O 1
ATOM 706 N N . SER A 1 90 ? -15.517 12.454 29.738 1.00 74.69 90 SER A N 1
ATOM 707 C CA . SER A 1 90 ? -15.243 11.325 28.833 1.00 74.69 90 SER A CA 1
ATOM 708 C C . SER A 1 90 ? -14.939 11.802 27.414 1.00 74.69 90 SER A C 1
ATOM 710 O O . SER A 1 90 ? -13.983 11.338 26.793 1.00 74.69 90 SER A O 1
ATOM 712 N N . LEU A 1 91 ? -15.717 12.768 26.916 1.00 81.69 91 LEU A N 1
ATOM 713 C CA . LEU A 1 91 ? -15.535 13.371 25.600 1.00 81.69 91 LEU A CA 1
ATOM 714 C C . LEU A 1 91 ? -14.182 14.076 25.486 1.00 81.69 91 LEU A C 1
ATOM 716 O O . LEU A 1 91 ? -13.455 13.850 24.518 1.00 81.69 91 LEU A O 1
ATOM 720 N N . ILE A 1 92 ? -13.832 14.913 26.464 1.00 85.69 92 ILE A N 1
ATOM 721 C CA . ILE A 1 92 ? -12.584 15.686 26.466 1.00 85.69 92 ILE A CA 1
ATOM 722 C C . ILE A 1 92 ? -11.375 14.750 26.520 1.00 85.69 92 ILE A C 1
ATOM 724 O O . ILE A 1 92 ? -10.456 14.885 25.708 1.00 85.69 92 ILE A O 1
ATOM 728 N N . VAL A 1 93 ? -11.379 13.776 27.433 1.00 79.94 93 VAL A N 1
ATOM 729 C CA . VAL A 1 93 ? -10.264 12.836 27.604 1.00 79.94 93 VAL A CA 1
ATOM 730 C C . VAL A 1 93 ? -10.111 11.950 26.369 1.00 79.94 93 VAL A C 1
ATOM 732 O O . VAL A 1 93 ? -9.011 11.872 25.820 1.00 79.94 93 VAL A O 1
ATOM 735 N N . ALA A 1 94 ? -11.197 11.353 25.867 1.00 75.19 94 ALA A N 1
ATOM 736 C CA . ALA A 1 94 ? -11.152 10.529 24.659 1.00 75.19 94 ALA A CA 1
ATOM 737 C C . ALA A 1 94 ? -10.631 11.324 23.453 1.00 75.19 94 ALA A C 1
ATOM 739 O O . ALA A 1 94 ? -9.759 10.844 22.726 1.00 75.19 94 ALA A O 1
ATOM 740 N N . SER A 1 95 ? -11.109 12.561 23.268 1.00 79.50 95 SER A N 1
ATOM 741 C CA . SER A 1 95 ? -10.673 13.450 22.178 1.00 79.50 95 SER A CA 1
ATOM 742 C C . SER A 1 95 ? -9.197 13.808 22.290 1.00 79.50 95 SER A C 1
ATOM 744 O O . SER A 1 95 ? -8.471 13.732 21.302 1.00 79.50 95 SER A O 1
ATOM 746 N N . THR A 1 96 ? -8.733 14.138 23.496 1.00 83.19 96 THR A N 1
ATOM 747 C CA . THR A 1 96 ? -7.337 14.516 23.750 1.00 83.19 96 THR A CA 1
ATOM 748 C C . THR A 1 96 ? -6.390 13.345 23.495 1.00 83.19 96 THR A C 1
ATOM 750 O O . THR A 1 96 ? -5.388 13.503 22.800 1.00 83.19 96 THR A O 1
ATOM 753 N N . VAL A 1 97 ? -6.725 12.151 23.995 1.00 76.56 97 VAL A N 1
ATOM 754 C CA . VAL A 1 97 ? -5.912 10.940 23.804 1.00 76.56 97 VAL A CA 1
ATOM 755 C C . VAL A 1 97 ? -5.884 10.528 22.331 1.00 76.56 97 VAL A C 1
ATOM 757 O O . VAL A 1 97 ? -4.810 10.267 21.785 1.00 76.56 97 VAL A O 1
ATOM 760 N N . ALA A 1 98 ? -7.037 10.523 21.657 1.00 74.94 98 ALA A N 1
ATOM 761 C CA . ALA A 1 98 ? -7.119 10.160 20.245 1.00 74.94 98 ALA A CA 1
ATOM 762 C C . ALA A 1 98 ? -6.366 11.153 19.347 1.00 74.94 98 ALA A C 1
ATOM 764 O O . ALA A 1 98 ? -5.590 10.733 18.488 1.00 74.94 98 ALA A O 1
ATOM 765 N N . ALA A 1 99 ? -6.528 12.461 19.567 1.00 78.75 99 ALA A N 1
ATOM 766 C CA . ALA A 1 99 ? -5.805 13.490 18.821 1.00 78.75 99 ALA A CA 1
ATOM 767 C C . ALA A 1 99 ? -4.290 13.426 19.084 1.00 78.75 99 ALA A C 1
ATOM 769 O O . ALA A 1 99 ? -3.493 13.493 18.142 1.00 78.75 99 ALA A O 1
ATOM 770 N N . GLY A 1 100 ? -3.897 13.228 20.347 1.00 77.12 100 GLY A N 1
ATOM 771 C CA . GLY A 1 100 ? -2.503 13.079 20.761 1.00 77.12 100 GLY A CA 1
ATOM 772 C C . GLY A 1 100 ? -1.813 11.867 20.134 1.00 77.12 100 GLY A C 1
ATOM 773 O O . GLY A 1 100 ? -0.648 11.961 19.758 1.00 77.12 100 GLY A O 1
ATOM 774 N N . ALA A 1 101 ? -2.529 10.755 19.944 1.00 73.06 101 ALA A N 1
ATOM 775 C CA . ALA A 1 101 ? -2.015 9.567 19.261 1.00 73.06 101 ALA A CA 1
ATOM 776 C C . ALA A 1 101 ? -2.044 9.692 17.723 1.00 73.06 101 ALA A C 1
ATOM 778 O O . ALA A 1 101 ? -1.140 9.208 17.035 1.00 73.06 101 ALA A O 1
ATOM 779 N N . ALA A 1 102 ? -3.053 10.367 17.165 1.00 72.62 102 ALA A N 1
ATOM 780 C CA . ALA A 1 102 ? -3.211 10.531 15.721 1.00 72.62 102 ALA A CA 1
ATOM 781 C C . ALA A 1 102 ? -2.139 11.445 15.107 1.00 72.62 102 ALA A C 1
ATOM 783 O O . ALA A 1 102 ? -1.636 11.157 14.020 1.00 72.62 102 ALA A O 1
ATOM 784 N N . ALA A 1 103 ? -1.753 12.523 15.795 1.00 76.25 103 ALA A N 1
ATOM 785 C CA . ALA A 1 103 ? -0.758 13.481 15.309 1.00 76.25 103 ALA A CA 1
ATOM 786 C C . ALA A 1 103 ? 0.621 12.854 14.972 1.00 76.25 103 ALA A C 1
ATOM 788 O O . ALA A 1 103 ? 1.087 13.028 13.838 1.00 76.25 103 ALA A O 1
ATOM 789 N N . PRO A 1 104 ? 1.280 12.085 15.865 1.00 75.44 104 PRO A N 1
ATOM 790 C CA . PRO A 1 104 ? 2.548 11.429 15.548 1.00 75.44 104 PRO A CA 1
ATOM 791 C C . PRO A 1 104 ? 2.386 10.325 14.495 1.00 75.44 104 PRO A C 1
ATOM 793 O O . PRO A 1 104 ? 3.275 10.154 13.659 1.00 75.44 104 PRO A O 1
ATOM 796 N N . ALA A 1 105 ? 1.249 9.619 14.470 1.00 71.44 105 ALA A N 1
ATOM 797 C CA . ALA A 1 105 ? 0.959 8.615 13.446 1.00 71.44 105 ALA A CA 1
ATOM 798 C C . ALA A 1 105 ? 0.848 9.244 12.043 1.00 71.44 105 ALA A C 1
ATOM 800 O O . ALA A 1 105 ? 1.468 8.763 11.089 1.00 71.44 105 ALA A O 1
ATOM 801 N N . LEU A 1 106 ? 0.130 10.366 11.925 1.00 74.75 106 LEU A N 1
ATOM 802 C CA . LEU A 1 106 ? 0.013 11.161 10.699 1.00 74.75 106 LEU A CA 1
ATOM 803 C C . LEU A 1 106 ? 1.375 11.684 10.237 1.00 74.75 106 LEU A C 1
ATOM 805 O O . LEU A 1 106 ? 1.715 11.590 9.054 1.00 74.75 106 LEU A O 1
ATOM 809 N N . TRP A 1 107 ? 2.176 12.209 11.165 1.00 78.88 107 TRP A N 1
ATOM 810 C CA . TRP A 1 107 ? 3.525 12.679 10.864 1.00 78.88 107 TRP A CA 1
ATOM 811 C C . TRP A 1 107 ? 4.432 11.543 10.371 1.00 78.88 107 TRP A C 1
ATOM 813 O O . TRP A 1 107 ? 5.118 11.697 9.356 1.00 78.88 107 TRP A O 1
ATOM 823 N N . ALA A 1 108 ? 4.390 10.377 11.021 1.00 75.12 108 ALA A N 1
ATOM 824 C CA . ALA A 1 108 ? 5.158 9.203 10.620 1.00 75.12 108 ALA A CA 1
ATOM 825 C C . ALA A 1 108 ? 4.767 8.708 9.219 1.00 75.12 108 ALA A C 1
ATOM 827 O O . ALA A 1 108 ? 5.650 8.409 8.410 1.00 75.12 108 ALA A O 1
ATOM 828 N N . VAL A 1 109 ? 3.467 8.681 8.900 1.00 74.56 109 VAL A N 1
ATOM 829 C CA . VAL A 1 109 ? 2.968 8.344 7.557 1.00 74.56 109 VAL A CA 1
ATOM 830 C C . VAL A 1 109 ? 3.479 9.330 6.517 1.00 74.56 109 VAL A C 1
ATOM 832 O O . VAL A 1 109 ? 4.051 8.907 5.512 1.00 74.56 109 VAL A O 1
ATOM 835 N N . ARG A 1 110 ? 3.374 10.638 6.775 1.00 75.38 110 ARG A N 1
ATOM 836 C CA . ARG A 1 110 ? 3.886 11.661 5.853 1.00 75.38 110 ARG A CA 1
ATOM 837 C C . ARG A 1 110 ? 5.385 11.525 5.621 1.00 75.38 110 ARG A C 1
ATOM 839 O O . ARG A 1 110 ? 5.829 11.609 4.480 1.00 75.38 110 ARG A O 1
ATOM 846 N N . ARG A 1 111 ? 6.169 11.285 6.672 1.00 79.56 111 ARG A N 1
ATOM 847 C CA . ARG A 1 111 ? 7.628 11.189 6.554 1.00 79.56 111 ARG A CA 1
ATOM 848 C C . ARG A 1 111 ? 8.077 9.919 5.829 1.00 79.56 111 ARG A C 1
ATOM 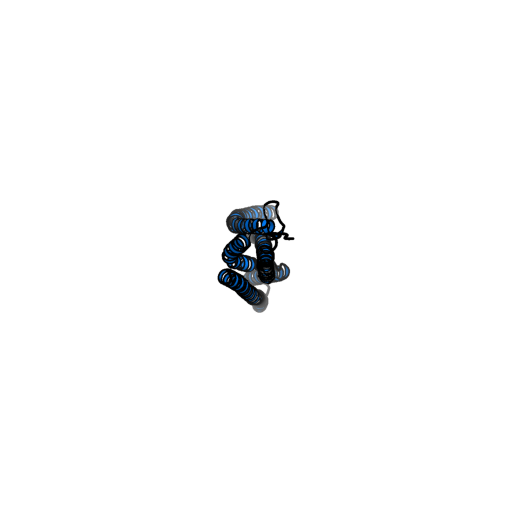850 O O . ARG A 1 111 ? 9.050 9.969 5.086 1.00 79.56 111 ARG A O 1
ATOM 857 N N . ARG A 1 112 ? 7.389 8.793 6.039 1.00 76.75 112 ARG A N 1
ATOM 858 C CA . ARG A 1 112 ? 7.787 7.491 5.478 1.00 76.75 112 ARG A CA 1
ATOM 859 C C . ARG A 1 112 ? 7.229 7.223 4.081 1.00 76.75 112 ARG A C 1
ATOM 861 O O . ARG A 1 112 ? 7.923 6.606 3.283 1.00 76.75 112 ARG A O 1
ATOM 868 N N . LEU A 1 113 ? 6.006 7.667 3.786 1.00 73.38 113 LEU A N 1
ATOM 869 C CA . LEU A 1 113 ? 5.309 7.326 2.537 1.00 73.38 113 LEU A CA 1
ATOM 870 C C . LEU A 1 113 ? 5.414 8.408 1.453 1.00 73.38 113 LEU A C 1
ATOM 872 O O . LEU A 1 113 ? 5.234 8.104 0.282 1.00 73.38 113 LEU A O 1
ATOM 876 N N . ARG A 1 114 ? 5.761 9.657 1.792 1.00 75.94 114 ARG A N 1
ATOM 877 C CA . ARG A 1 114 ? 5.937 10.726 0.790 1.00 75.94 114 ARG A CA 1
ATOM 878 C C . ARG A 1 114 ? 7.191 10.569 -0.091 1.00 75.94 114 ARG A C 1
ATOM 880 O O . ARG A 1 114 ? 7.065 10.777 -1.296 1.00 75.94 114 ARG A O 1
ATOM 887 N N . PRO A 1 115 ? 8.383 10.217 0.437 1.00 81.25 115 PRO A N 1
ATOM 888 C CA . PRO A 1 115 ? 9.581 10.058 -0.392 1.00 81.25 115 PRO A CA 1
ATOM 889 C C . PRO A 1 115 ? 9.451 9.033 -1.537 1.00 81.25 115 PRO A C 1
ATOM 891 O O . PRO A 1 115 ? 9.811 9.386 -2.659 1.00 81.25 115 PRO A O 1
ATOM 894 N N . PRO A 1 116 ? 8.920 7.807 -1.325 1.00 74.62 116 PRO A N 1
ATOM 895 C CA . PRO A 1 116 ? 8.799 6.831 -2.409 1.00 74.62 116 PRO A CA 1
ATOM 896 C C . PRO A 1 116 ? 7.814 7.273 -3.499 1.00 74.62 116 PRO A C 1
ATOM 898 O O . PRO A 1 116 ? 8.097 7.062 -4.674 1.00 74.62 116 PRO A O 1
ATOM 901 N N . VAL A 1 117 ? 6.723 7.967 -3.146 1.00 76.19 117 VAL A N 1
ATOM 902 C CA . VAL A 1 117 ? 5.784 8.542 -4.129 1.00 76.19 117 VAL A CA 1
ATOM 903 C C . VAL A 1 117 ? 6.501 9.518 -5.064 1.00 76.19 117 VAL A C 1
ATOM 905 O O . VAL A 1 117 ? 6.372 9.410 -6.281 1.00 76.19 117 VAL A O 1
ATOM 908 N N . LEU A 1 118 ? 7.292 10.444 -4.510 1.00 80.12 118 LEU A N 1
ATOM 909 C CA . LEU A 1 118 ? 8.035 11.428 -5.307 1.00 80.12 118 LEU A CA 1
ATOM 910 C C . LEU A 1 118 ? 9.100 10.768 -6.192 1.00 80.12 118 LEU A C 1
ATOM 912 O O . LEU A 1 118 ? 9.294 11.187 -7.331 1.00 80.12 118 LEU A O 1
ATOM 916 N N . ALA A 1 119 ? 9.760 9.720 -5.691 1.00 81.88 119 ALA A N 1
ATOM 917 C CA . ALA A 1 119 ? 10.752 8.976 -6.459 1.00 81.88 119 ALA A CA 1
ATOM 918 C C . ALA A 1 119 ? 10.131 8.275 -7.679 1.00 81.88 119 ALA A C 1
ATOM 920 O O . ALA A 1 119 ? 10.713 8.310 -8.759 1.00 81.88 119 ALA A O 1
ATOM 921 N N . VAL A 1 120 ? 8.948 7.668 -7.532 1.00 80.19 120 VAL A N 1
ATOM 922 C CA . VAL A 1 120 ? 8.247 7.025 -8.656 1.00 80.19 120 VAL A CA 1
ATOM 923 C C . VAL A 1 120 ? 7.678 8.066 -9.626 1.00 80.19 120 VAL A C 1
ATOM 925 O O . VAL A 1 120 ? 7.779 7.873 -10.833 1.00 80.19 120 VAL A O 1
ATOM 928 N N . MET A 1 121 ? 7.164 9.200 -9.131 1.00 81.69 121 MET A N 1
ATOM 929 C CA . MET A 1 121 ? 6.715 10.313 -9.986 1.00 81.69 121 MET A CA 1
ATOM 930 C C . MET A 1 121 ? 7.823 10.813 -10.915 1.00 81.69 121 MET A C 1
ATOM 932 O O . MET A 1 121 ? 7.608 10.910 -12.117 1.00 81.69 121 MET A O 1
ATOM 936 N N . ALA A 1 122 ? 9.026 11.041 -10.380 1.00 84.69 122 ALA A N 1
ATOM 937 C CA . ALA A 1 122 ? 10.159 11.495 -11.182 1.00 84.69 122 ALA A CA 1
ATOM 938 C C . ALA A 1 122 ? 10.535 10.503 -12.302 1.00 84.69 122 ALA A C 1
ATOM 940 O O . ALA A 1 122 ? 10.982 10.919 -13.368 1.00 84.69 122 ALA A O 1
ATOM 941 N N . TRP A 1 123 ? 10.351 9.199 -12.075 1.00 84.88 123 TRP A N 1
ATOM 942 C CA . TRP A 1 123 ? 10.569 8.168 -13.092 1.00 84.88 123 TRP A CA 1
ATOM 943 C C . TRP A 1 123 ? 9.483 8.159 -14.168 1.00 84.88 123 TRP A C 1
ATOM 945 O O . TRP A 1 123 ? 9.808 8.044 -15.348 1.00 84.88 123 TRP A O 1
ATOM 955 N N . VAL A 1 124 ? 8.215 8.322 -13.780 1.00 83.38 124 VAL A N 1
ATOM 956 C CA . VAL A 1 124 ? 7.100 8.450 -14.731 1.00 83.38 124 VAL A CA 1
ATOM 957 C C . VAL A 1 124 ? 7.299 9.673 -15.623 1.00 83.38 124 VAL A C 1
ATOM 959 O O . VAL A 1 124 ? 7.185 9.545 -16.836 1.00 83.38 124 VAL A O 1
ATOM 962 N N . ASP A 1 125 ? 7.681 10.819 -15.058 1.00 83.00 125 ASP A N 1
ATOM 963 C CA . ASP A 1 125 ? 7.906 12.048 -15.828 1.00 83.00 125 ASP A CA 1
ATOM 964 C C . ASP A 1 125 ? 9.051 11.888 -16.848 1.00 83.00 125 ASP A C 1
ATOM 966 O O . ASP A 1 125 ? 8.931 12.326 -17.993 1.00 83.00 125 ASP A O 1
ATOM 970 N N . ARG A 1 126 ? 10.143 11.201 -16.472 1.00 80.94 126 ARG A N 1
ATOM 971 C CA . ARG A 1 126 ? 11.257 10.886 -17.389 1.00 80.94 126 ARG A CA 1
ATOM 972 C C . ARG A 1 126 ? 10.836 9.947 -18.519 1.00 80.94 126 ARG A C 1
ATOM 974 O O . ARG A 1 126 ? 11.208 10.175 -19.667 1.00 80.94 126 ARG A O 1
ATOM 981 N N . LEU A 1 127 ? 10.072 8.900 -18.208 1.00 81.06 127 LEU A N 1
ATOM 982 C CA . LEU A 1 127 ? 9.601 7.933 -19.204 1.00 81.06 127 LEU A CA 1
ATOM 983 C C . LEU A 1 127 ? 8.546 8.534 -20.137 1.00 81.06 127 LEU A C 1
ATOM 985 O O . LEU A 1 127 ? 8.549 8.252 -21.337 1.00 81.06 127 LEU A O 1
ATOM 989 N N . ASP A 1 128 ? 7.670 9.392 -19.618 1.00 80.44 128 ASP A N 1
ATOM 990 C CA . ASP A 1 128 ? 6.693 10.122 -20.421 1.00 80.44 128 ASP A CA 1
ATOM 991 C C . ASP A 1 128 ? 7.416 11.086 -21.380 1.00 80.44 128 ASP A C 1
ATOM 993 O O . ASP A 1 128 ? 7.128 11.056 -22.573 1.00 80.44 128 ASP A O 1
ATOM 997 N N . ALA A 1 129 ? 8.438 11.823 -20.926 1.00 77.19 129 ALA A N 1
ATOM 998 C CA . ALA A 1 129 ? 9.213 12.732 -21.780 1.00 77.19 129 ALA A CA 1
ATOM 999 C C . ALA A 1 129 ? 9.862 12.046 -23.002 1.00 77.19 129 ALA A C 1
ATOM 1001 O O . ALA A 1 129 ? 9.921 12.643 -24.080 1.00 77.19 129 ALA A O 1
ATOM 1002 N N . VAL A 1 130 ? 10.312 10.795 -22.849 1.00 74.31 130 VAL A N 1
ATOM 1003 C CA . VAL A 1 130 ? 10.951 10.011 -23.923 1.00 74.31 130 VAL A CA 1
ATOM 1004 C C . VAL A 1 130 ? 9.922 9.325 -24.825 1.00 74.31 130 VAL A C 1
ATOM 1006 O O . VAL A 1 130 ? 10.111 9.268 -26.035 1.00 74.31 130 VAL A O 1
ATOM 1009 N N . THR A 1 131 ? 8.810 8.837 -24.268 1.00 71.44 131 THR A N 1
ATOM 1010 C CA . THR A 1 131 ? 7.801 8.086 -25.040 1.00 71.44 131 THR A CA 1
ATOM 1011 C C . THR A 1 131 ? 6.782 8.961 -25.769 1.00 71.44 131 THR A C 1
ATOM 1013 O O . THR A 1 131 ? 6.225 8.513 -26.767 1.00 71.44 131 THR A O 1
ATOM 1016 N N . THR A 1 132 ? 6.505 10.188 -25.310 1.00 69.88 132 THR A N 1
ATOM 1017 C CA . THR A 1 132 ? 5.551 11.098 -25.981 1.00 69.88 132 THR A CA 1
ATOM 1018 C C . THR A 1 132 ? 6.209 12.139 -26.885 1.00 69.88 132 THR A C 1
ATOM 1020 O O . THR A 1 132 ? 5.504 12.994 -27.410 1.00 69.88 132 THR A O 1
ATOM 1023 N N . GLY A 1 133 ? 7.532 12.083 -27.077 1.00 58.81 133 GLY A N 1
ATOM 1024 C CA . GLY A 1 133 ? 8.255 12.992 -27.968 1.00 58.81 133 GLY A CA 1
ATOM 1025 C C . GLY A 1 133 ? 8.258 14.443 -27.476 1.00 58.81 133 GLY A C 1
ATOM 1026 O O . GLY A 1 133 ? 7.591 15.304 -28.043 1.00 58.81 133 GLY A O 1
ATOM 1027 N N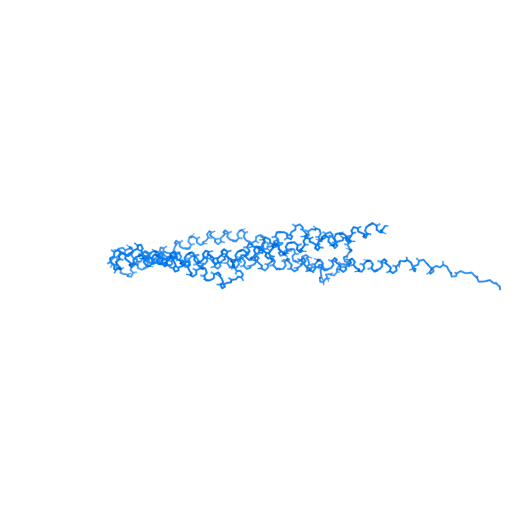 . GLY A 1 134 ? 9.014 14.740 -26.415 1.00 50.53 134 GLY A N 1
ATOM 1028 C CA . GLY A 1 134 ? 9.393 16.126 -26.114 1.00 50.53 134 GLY A CA 1
ATOM 1029 C C . GLY A 1 134 ? 10.312 16.721 -27.206 1.00 50.53 134 GLY A C 1
ATOM 1030 O O . GLY A 1 134 ? 10.990 15.967 -27.901 1.00 50.53 134 GLY A O 1
ATOM 1031 N N . PRO A 1 135 ? 10.383 18.060 -27.366 1.00 41.66 135 PRO A N 1
ATOM 1032 C CA . PRO A 1 135 ? 10.892 18.756 -28.564 1.00 41.66 135 PRO A CA 1
ATOM 1033 C C . PRO A 1 135 ? 12.415 18.692 -28.826 1.00 41.66 135 PRO A C 1
ATOM 1035 O O . PRO A 1 135 ? 12.956 19.569 -29.494 1.00 41.66 135 PRO A O 1
ATOM 1038 N N . SER A 1 136 ? 13.147 17.696 -28.330 1.00 47.25 136 SER A N 1
ATOM 1039 C CA . SER A 1 136 ? 14.605 17.647 -28.485 1.00 47.25 136 SER A CA 1
ATOM 1040 C C . SER A 1 136 ? 15.100 16.256 -28.860 1.00 47.25 136 SER A C 1
ATOM 1042 O O . SER A 1 136 ? 15.270 15.421 -27.979 1.00 47.25 136 SER A O 1
ATOM 1044 N N . LYS A 1 137 ? 15.439 16.111 -30.151 1.00 51.78 137 LYS A N 1
ATOM 1045 C CA . LYS A 1 137 ? 16.133 14.989 -30.812 1.00 51.78 137 LYS A CA 1
ATOM 1046 C C . LYS A 1 137 ? 15.432 13.633 -30.704 1.00 51.78 137 LYS A C 1
ATOM 1048 O O . LYS A 1 137 ? 15.144 13.151 -29.617 1.00 51.78 137 LYS A O 1
ATOM 1053 N N . GLU A 1 138 ? 15.241 12.985 -31.852 1.00 57.00 138 GLU A N 1
ATOM 1054 C CA . GLU A 1 138 ? 14.968 11.547 -31.899 1.00 57.00 138 GLU A CA 1
ATOM 1055 C C . GLU A 1 138 ? 15.989 10.826 -31.004 1.00 57.00 138 GLU A C 1
ATOM 1057 O O . GLU A 1 138 ? 17.199 11.014 -31.186 1.00 57.00 138 GLU A O 1
ATOM 1062 N N . PRO A 1 139 ? 15.536 10.090 -29.978 1.00 60.28 139 PRO A N 1
ATOM 1063 C CA . PRO A 1 139 ? 16.445 9.440 -29.057 1.00 60.28 139 PRO A CA 1
ATOM 1064 C C . PRO A 1 139 ? 17.210 8.351 -29.810 1.00 60.28 139 PRO A C 1
ATOM 1066 O O . PRO A 1 139 ? 16.624 7.430 -30.374 1.00 60.28 139 PRO A O 1
ATOM 1069 N N . THR A 1 140 ? 18.539 8.455 -29.828 1.00 66.56 140 THR A N 1
ATOM 1070 C CA . THR A 1 140 ? 19.407 7.427 -30.409 1.00 66.56 140 THR A CA 1
ATOM 1071 C C . THR A 1 140 ? 19.178 6.098 -29.685 1.00 66.56 140 THR A C 1
ATOM 1073 O O . THR A 1 140 ? 19.038 6.098 -28.461 1.00 66.56 140 THR A O 1
ATOM 1076 N N . MET A 1 141 ? 19.221 4.958 -30.386 1.00 65.56 141 MET A N 1
ATOM 1077 C CA . MET A 1 141 ? 19.045 3.625 -29.772 1.00 65.56 141 MET A CA 1
ATOM 1078 C C . MET A 1 141 ? 19.878 3.402 -28.504 1.00 65.56 141 MET A C 1
ATOM 1080 O O . MET A 1 141 ? 19.382 2.827 -27.539 1.00 65.56 141 MET A O 1
ATOM 1084 N N . GLY A 1 142 ? 21.117 3.905 -28.466 1.00 66.94 142 GLY A N 1
ATOM 1085 C CA . GLY A 1 142 ? 21.968 3.822 -27.275 1.00 66.94 142 GLY A CA 1
ATOM 1086 C C . GLY A 1 142 ? 21.387 4.541 -26.049 1.00 66.94 142 GLY A C 1
ATOM 1087 O O . GLY A 1 142 ? 21.446 4.005 -24.949 1.00 66.94 142 GLY A O 1
ATOM 1088 N N . SER A 1 143 ? 20.753 5.702 -26.237 1.00 72.62 143 SER A N 1
ATOM 1089 C CA . SER A 1 143 ? 20.092 6.457 -25.161 1.00 72.62 143 SER A CA 1
ATOM 1090 C C . SER A 1 143 ? 18.829 5.750 -24.656 1.00 72.62 143 SER A C 1
ATOM 1092 O O . SER A 1 143 ? 18.552 5.746 -23.457 1.00 72.62 143 SER A O 1
ATOM 1094 N N . VAL A 1 144 ? 18.085 5.111 -25.562 1.00 75.69 144 VAL A N 1
ATOM 1095 C CA . VAL A 1 144 ? 16.890 4.309 -25.253 1.00 75.69 144 VAL A CA 1
ATOM 1096 C C . VAL A 1 144 ? 17.270 3.066 -24.441 1.00 75.69 144 VAL A C 1
ATOM 1098 O O . VAL A 1 144 ? 16.616 2.743 -23.448 1.00 75.69 144 VAL A O 1
ATOM 1101 N N . PHE A 1 145 ? 18.360 2.396 -24.821 1.00 77.25 145 PHE A N 1
ATOM 1102 C CA . PHE A 1 145 ? 18.879 1.233 -24.107 1.00 77.25 145 PHE A CA 1
ATOM 1103 C C . PHE A 1 145 ? 19.467 1.595 -22.736 1.00 77.25 145 PHE A C 1
ATOM 1105 O O . PHE A 1 145 ? 19.204 0.896 -21.760 1.00 77.25 145 PHE A O 1
ATOM 1112 N N . GLU A 1 146 ? 20.215 2.697 -22.631 1.00 81.19 146 GLU A N 1
ATOM 1113 C CA . GLU A 1 146 ? 20.735 3.196 -21.352 1.00 81.19 146 GLU A CA 1
ATOM 1114 C C . GLU A 1 146 ? 19.592 3.485 -20.371 1.00 81.19 146 GLU A C 1
ATOM 1116 O O . GLU A 1 146 ? 19.609 3.005 -19.236 1.00 81.19 146 GLU A O 1
ATOM 1121 N N . LEU A 1 147 ? 18.532 4.150 -20.842 1.00 81.88 147 LEU A N 1
ATOM 1122 C CA . LEU A 1 147 ? 17.331 4.385 -20.047 1.00 81.88 147 LEU A CA 1
ATOM 1123 C C . LEU A 1 147 ? 16.662 3.070 -19.619 1.00 81.88 147 LEU A C 1
ATOM 1125 O O . LEU A 1 147 ? 16.267 2.929 -18.462 1.00 81.88 147 LEU A O 1
ATOM 1129 N N . LEU A 1 148 ? 16.568 2.081 -20.512 1.00 81.94 148 LEU A N 1
ATOM 1130 C CA . LEU A 1 148 ? 16.017 0.764 -20.185 1.00 81.94 148 LEU A CA 1
ATOM 1131 C C . LEU A 1 148 ? 16.873 0.020 -19.140 1.00 81.94 148 LEU A C 1
ATOM 1133 O O . LEU A 1 148 ? 16.334 -0.659 -18.262 1.00 81.94 148 LEU A O 1
ATOM 1137 N N . ALA A 1 149 ? 18.198 0.168 -19.192 1.00 83.31 149 ALA A N 1
ATOM 1138 C CA . ALA A 1 149 ? 19.128 -0.408 -18.225 1.00 83.31 149 ALA A CA 1
ATOM 1139 C C . ALA A 1 149 ? 19.062 0.279 -16.851 1.00 83.31 149 ALA A C 1
ATOM 1141 O O . ALA A 1 149 ? 19.253 -0.375 -15.824 1.00 83.31 149 ALA A O 1
ATOM 1142 N N . GLU A 1 150 ? 18.777 1.580 -16.795 1.00 85.81 150 GLU A N 1
ATOM 1143 C CA . GLU A 1 150 ? 18.493 2.258 -15.529 1.00 85.81 150 GLU A CA 1
ATOM 1144 C C . GLU A 1 150 ? 17.138 1.835 -14.954 1.00 85.81 150 GLU A C 1
ATOM 1146 O O . GLU A 1 150 ? 17.030 1.532 -13.764 1.00 85.81 150 GLU A O 1
ATOM 1151 N N . VAL A 1 151 ? 16.118 1.740 -15.806 1.00 85.69 151 VAL A N 1
ATOM 1152 C CA . VAL A 1 151 ? 14.768 1.315 -15.425 1.00 85.69 151 VAL A CA 1
ATOM 1153 C C . VAL A 1 151 ? 14.754 -0.111 -14.882 1.00 85.69 151 VAL A C 1
ATOM 1155 O O . VAL A 1 151 ? 14.084 -0.380 -13.885 1.00 85.69 151 VAL A O 1
ATOM 1158 N N . SER A 1 152 ? 15.514 -1.030 -15.479 1.00 82.69 152 SER A N 1
ATOM 1159 C CA . SER A 1 152 ? 15.557 -2.426 -15.027 1.00 82.69 152 SER A CA 1
ATOM 1160 C C . SER A 1 152 ? 16.050 -2.577 -13.584 1.00 82.69 152 SER A C 1
ATOM 1162 O O . SER A 1 152 ? 15.617 -3.497 -12.888 1.00 82.69 152 SER A O 1
ATOM 1164 N N . LYS A 1 153 ? 16.878 -1.643 -13.093 1.00 85.81 153 LYS A N 1
ATOM 1165 C CA . LYS A 1 153 ? 17.314 -1.598 -11.688 1.00 85.81 153 LYS A CA 1
ATOM 1166 C C . LYS A 1 153 ? 16.181 -1.200 -10.740 1.00 85.81 153 LYS A C 1
ATOM 1168 O O . LYS A 1 153 ? 16.186 -1.625 -9.587 1.00 85.81 153 LYS A O 1
ATOM 1173 N N . GLU A 1 154 ? 15.207 -0.426 -11.217 1.00 84.81 154 GLU A N 1
ATOM 1174 C CA . GLU A 1 154 ? 14.133 0.141 -10.395 1.00 84.81 154 GLU A CA 1
ATOM 1175 C C . GLU A 1 154 ? 12.805 -0.616 -10.483 1.00 84.81 154 GLU A C 1
ATOM 1177 O O . GLU A 1 154 ? 12.000 -0.552 -9.550 1.00 84.81 154 GLU A O 1
ATOM 1182 N N . VAL A 1 155 ? 12.603 -1.422 -11.527 1.00 82.06 155 VAL A N 1
ATOM 1183 C CA . VAL A 1 155 ? 11.415 -2.279 -11.679 1.00 82.06 155 VAL A CA 1
ATOM 1184 C C . VAL A 1 155 ? 11.181 -3.209 -10.478 1.00 82.06 155 VAL A C 1
ATOM 1186 O O . VAL A 1 155 ? 10.041 -3.277 -10.011 1.00 82.06 155 VAL A O 1
ATOM 1189 N N . PRO A 1 156 ? 12.195 -3.874 -9.882 1.00 80.69 156 PRO A N 1
ATOM 1190 C CA . PRO A 1 156 ? 11.981 -4.669 -8.673 1.00 80.69 156 PRO A CA 1
ATOM 1191 C C . PRO A 1 156 ? 11.387 -3.848 -7.523 1.00 80.69 156 PRO A C 1
ATOM 1193 O O . PRO A 1 156 ? 10.517 -4.337 -6.800 1.00 80.69 156 PRO A O 1
ATOM 1196 N N . ARG A 1 157 ? 11.810 -2.584 -7.380 1.00 81.00 157 ARG A N 1
ATOM 1197 C CA . ARG A 1 157 ? 11.297 -1.669 -6.355 1.00 81.00 157 ARG A CA 1
ATOM 1198 C C . ARG A 1 157 ? 9.855 -1.258 -6.643 1.00 81.00 157 ARG A C 1
ATOM 1200 O O . ARG A 1 157 ? 9.078 -1.128 -5.703 1.00 81.00 157 ARG A O 1
ATOM 1207 N N . TRP A 1 158 ? 9.484 -1.083 -7.909 1.00 83.81 158 TRP A N 1
ATOM 1208 C CA . TRP A 1 158 ? 8.110 -0.779 -8.330 1.00 83.81 158 TRP A CA 1
ATOM 1209 C C . TRP A 1 158 ? 7.153 -1.948 -8.085 1.00 83.81 158 TRP A C 1
ATOM 1211 O O . TRP A 1 158 ? 6.088 -1.754 -7.503 1.00 83.81 158 TRP A O 1
ATOM 1221 N N . ILE A 1 159 ? 7.571 -3.172 -8.417 1.00 79.31 159 ILE A N 1
ATOM 1222 C CA . ILE A 1 159 ? 6.802 -4.391 -8.121 1.00 79.31 159 ILE A CA 1
ATOM 1223 C C . ILE A 1 159 ? 6.656 -4.568 -6.603 1.00 79.31 159 ILE A C 1
ATOM 1225 O O . ILE A 1 159 ? 5.597 -4.949 -6.102 1.00 79.31 159 ILE A O 1
ATOM 1229 N N . GLU A 1 160 ? 7.699 -4.257 -5.828 1.00 76.25 160 GLU A N 1
ATOM 1230 C CA . GLU A 1 160 ? 7.613 -4.304 -4.370 1.00 76.25 160 GLU A CA 1
ATOM 1231 C C . GLU A 1 160 ? 6.724 -3.189 -3.793 1.00 76.25 160 GLU A C 1
ATOM 1233 O O . GLU A 1 160 ? 6.002 -3.420 -2.821 1.00 76.25 160 GLU A O 1
ATOM 1238 N N . ALA A 1 161 ? 6.722 -1.999 -4.391 1.00 74.19 161 ALA A N 1
ATOM 1239 C CA . ALA A 1 161 ? 5.806 -0.917 -4.042 1.00 74.19 161 ALA A CA 1
ATOM 1240 C C . ALA A 1 161 ? 4.345 -1.334 -4.274 1.00 74.19 161 ALA A C 1
ATOM 1242 O O . ALA A 1 161 ? 3.510 -1.188 -3.379 1.00 74.19 161 ALA A O 1
ATOM 1243 N N . GLU A 1 162 ? 4.053 -1.972 -5.408 1.00 75.38 162 GLU A N 1
ATOM 1244 C CA . GLU A 1 162 ? 2.735 -2.537 -5.699 1.00 75.38 162 GLU A CA 1
ATOM 1245 C C . GLU A 1 162 ? 2.357 -3.672 -4.734 1.00 75.38 162 GLU A C 1
ATOM 1247 O O . GLU A 1 162 ? 1.235 -3.720 -4.214 1.00 75.38 162 GLU A O 1
ATOM 1252 N N . ARG A 1 163 ? 3.316 -4.539 -4.385 1.00 74.31 163 ARG A N 1
ATOM 1253 C CA . ARG A 1 163 ? 3.137 -5.555 -3.338 1.00 74.31 163 ARG A CA 1
ATOM 1254 C C . ARG A 1 163 ? 2.736 -4.924 -2.009 1.00 74.31 163 ARG A C 1
ATOM 1256 O O . ARG A 1 163 ? 1.804 -5.388 -1.347 1.00 74.31 163 ARG A O 1
ATOM 1263 N N . ARG A 1 164 ? 3.445 -3.866 -1.610 1.00 69.06 164 ARG A N 1
ATOM 1264 C CA . ARG A 1 164 ? 3.242 -3.164 -0.338 1.00 69.06 164 ARG A CA 1
ATOM 1265 C C . ARG A 1 164 ? 1.983 -2.303 -0.328 1.00 69.06 164 ARG A C 1
ATOM 1267 O O . ARG A 1 164 ? 1.440 -2.082 0.755 1.00 69.06 164 ARG A O 1
ATOM 1274 N N . ALA A 1 165 ? 1.503 -1.855 -1.487 1.00 66.81 165 ALA A N 1
ATOM 1275 C CA . ALA A 1 165 ? 0.212 -1.188 -1.603 1.00 66.81 165 ALA A CA 1
ATOM 1276 C C . ALA A 1 165 ? -0.926 -2.098 -1.126 1.00 66.81 165 ALA A C 1
ATOM 1278 O O . ALA A 1 165 ? -1.883 -1.611 -0.546 1.00 66.81 165 ALA A O 1
ATOM 1279 N N . GLY A 1 166 ? -0.772 -3.424 -1.184 1.00 65.62 166 GLY A N 1
ATOM 1280 C CA . GLY A 1 166 ? -1.482 -4.296 -0.247 1.00 65.62 166 GLY A CA 1
ATOM 1281 C C . GLY A 1 166 ? -3.023 -4.241 -0.345 1.00 65.62 166 GLY A C 1
ATOM 1282 O O . GLY A 1 166 ? -3.589 -3.874 -1.378 1.00 65.62 166 GLY A O 1
ATOM 1283 N N . LEU A 1 167 ? -3.707 -4.621 0.743 1.00 64.25 167 LEU A N 1
ATOM 1284 C CA . LEU A 1 167 ? -5.178 -4.728 0.847 1.00 64.25 167 LEU A CA 1
ATOM 1285 C C . LEU A 1 167 ? -5.909 -3.397 0.574 1.00 64.25 167 LEU A C 1
ATOM 1287 O O . LEU A 1 167 ? -7.109 -3.388 0.359 1.00 64.25 167 LEU A O 1
ATOM 1291 N N . VAL A 1 168 ? -5.177 -2.280 0.554 1.00 63.47 168 VAL A N 1
ATOM 1292 C CA . VAL A 1 168 ? -5.683 -0.928 0.292 1.00 63.47 168 VAL A CA 1
ATOM 1293 C C . VAL A 1 168 ? -6.384 -0.803 -1.058 1.00 63.47 168 VAL A C 1
ATOM 1295 O O . VAL A 1 168 ? -7.410 -0.142 -1.159 1.00 63.47 168 VAL A O 1
ATOM 1298 N N . ARG A 1 169 ? -5.840 -1.444 -2.096 1.00 65.56 169 ARG A N 1
ATOM 1299 C CA . ARG A 1 169 ? -6.392 -1.357 -3.458 1.00 65.56 169 ARG A CA 1
ATOM 1300 C C . ARG A 1 169 ? -7.677 -2.187 -3.624 1.00 65.56 169 ARG A C 1
ATOM 1302 O O . ARG A 1 169 ? -8.306 -2.130 -4.671 1.00 65.56 169 ARG A O 1
ATOM 1309 N N . ASP A 1 170 ? -8.040 -2.977 -2.611 1.00 70.31 170 ASP A N 1
ATOM 1310 C CA . ASP A 1 170 ? -9.277 -3.756 -2.547 1.00 70.31 170 ASP A CA 1
ATOM 1311 C C . ASP A 1 170 ? -10.087 -3.321 -1.307 1.00 70.31 170 ASP A C 1
ATOM 1313 O O . ASP A 1 170 ? -10.050 -3.986 -0.262 1.00 70.31 170 ASP A O 1
ATOM 1317 N N . PRO A 1 171 ? -10.790 -2.172 -1.396 1.00 67.38 171 PRO A N 1
ATOM 1318 C CA . PRO A 1 171 ? -11.509 -1.589 -0.265 1.00 67.38 171 PRO A CA 1
ATOM 1319 C C . PRO A 1 171 ? -12.598 -2.522 0.271 1.00 67.38 171 PRO A C 1
ATOM 1321 O O . PRO A 1 171 ? -12.919 -2.472 1.456 1.00 67.38 171 PRO A O 1
ATOM 1324 N N . THR A 1 172 ? -13.133 -3.410 -0.571 1.00 75.44 172 THR A N 1
ATOM 1325 C CA . THR A 1 172 ? -14.132 -4.404 -0.180 1.00 75.44 172 THR A CA 1
ATOM 1326 C C . THR A 1 172 ? -13.520 -5.467 0.724 1.00 75.44 172 THR A C 1
ATOM 1328 O O . THR A 1 172 ? -14.019 -5.687 1.827 1.00 75.44 172 THR A O 1
ATOM 1331 N N . THR A 1 173 ? -12.421 -6.104 0.306 1.00 74.56 173 THR A N 1
ATOM 1332 C CA . THR A 1 173 ? -11.754 -7.120 1.138 1.00 74.56 173 THR A CA 1
ATOM 1333 C C . THR A 1 173 ? -11.215 -6.505 2.428 1.00 74.56 173 THR A C 1
ATOM 1335 O O . THR A 1 173 ? -11.344 -7.102 3.498 1.00 74.56 173 THR A O 1
ATOM 1338 N N . TRP A 1 174 ? -10.657 -5.293 2.357 1.00 77.06 174 TRP A N 1
ATOM 1339 C CA . TRP A 1 174 ? -10.212 -4.584 3.552 1.00 77.06 174 TRP A CA 1
ATOM 1340 C C . TRP A 1 174 ? -11.366 -4.256 4.507 1.00 77.06 174 TRP A C 1
ATOM 1342 O O . TRP A 1 174 ? -11.253 -4.534 5.702 1.00 77.06 174 TRP A O 1
ATOM 1352 N N . GLY A 1 175 ? -12.485 -3.743 3.990 1.00 74.88 175 GLY A N 1
ATOM 1353 C CA . GLY A 1 175 ? -13.668 -3.428 4.788 1.00 74.88 175 GLY A CA 1
ATOM 1354 C C . GLY A 1 175 ? -14.224 -4.653 5.515 1.00 74.88 175 GLY A C 1
ATOM 1355 O O . GLY A 1 175 ? -14.523 -4.571 6.703 1.00 74.88 175 GLY A O 1
ATOM 1356 N N . TRP A 1 176 ? -14.276 -5.812 4.849 1.00 77.56 176 TRP A N 1
ATOM 1357 C CA . TRP A 1 176 ? -14.703 -7.070 5.470 1.00 77.56 176 TRP A CA 1
ATOM 1358 C C . TRP A 1 176 ? -13.776 -7.530 6.593 1.00 77.56 176 TRP A C 1
ATOM 1360 O O . TRP A 1 176 ? -14.256 -7.890 7.667 1.00 77.56 176 TRP A O 1
ATOM 1370 N N . VAL A 1 177 ? -12.457 -7.494 6.376 1.00 79.06 177 VAL A N 1
ATOM 1371 C CA . VAL A 1 177 ? -11.478 -7.856 7.415 1.00 79.06 177 VAL A CA 1
ATOM 1372 C C . VAL A 1 177 ? -11.597 -6.906 8.606 1.00 79.06 177 VAL A C 1
ATOM 1374 O O . VAL A 1 177 ? -11.646 -7.364 9.746 1.00 79.06 177 VAL A O 1
ATOM 1377 N N . PHE A 1 178 ? -11.700 -5.598 8.353 1.00 79.25 178 PHE A N 1
ATOM 1378 C CA . PHE A 1 178 ? -11.881 -4.599 9.403 1.00 79.25 178 PHE A CA 1
ATOM 1379 C C . PHE A 1 178 ? -13.167 -4.844 10.199 1.00 79.25 178 PHE A C 1
ATOM 1381 O O . PHE A 1 178 ? -13.126 -4.903 11.425 1.00 79.25 178 PHE A O 1
ATOM 1388 N N . PHE A 1 179 ? -14.292 -5.048 9.514 1.00 80.38 179 PHE A N 1
ATOM 1389 C CA . PHE A 1 179 ? -15.590 -5.299 10.135 1.00 80.38 179 PHE A CA 1
ATOM 1390 C C . PHE A 1 179 ? -15.595 -6.583 10.974 1.00 80.38 179 PHE A C 1
ATOM 1392 O O . PHE A 1 179 ? -16.065 -6.572 12.110 1.00 80.38 179 PHE A O 1
ATOM 1399 N N . MET A 1 180 ? -15.013 -7.673 10.463 1.00 79.56 180 MET A N 1
ATOM 1400 C CA . MET A 1 180 ? -14.891 -8.928 11.210 1.00 79.56 180 MET A CA 1
ATOM 1401 C C . MET A 1 180 ? -14.033 -8.771 12.462 1.00 79.56 180 MET A C 1
ATOM 1403 O O . MET A 1 180 ? -14.428 -9.246 13.522 1.00 79.56 180 MET A O 1
ATOM 1407 N N . VAL A 1 181 ? -12.889 -8.086 12.368 1.00 78.25 181 VAL A N 1
ATOM 1408 C CA . VAL A 1 181 ? -12.021 -7.830 13.528 1.00 78.25 181 VAL A CA 1
ATOM 1409 C C . VAL A 1 181 ? -12.716 -6.919 14.538 1.00 78.25 181 VAL A C 1
ATOM 1411 O O . VAL A 1 181 ? -12.645 -7.169 15.739 1.00 78.25 181 VAL A O 1
ATOM 1414 N N . PHE A 1 182 ? -13.419 -5.889 14.070 1.00 79.38 182 PHE A N 1
ATOM 1415 C CA . PHE A 1 182 ? -14.184 -4.974 14.912 1.00 79.38 182 PHE A CA 1
ATOM 1416 C C . PHE A 1 182 ? -15.284 -5.699 15.698 1.00 79.38 182 PHE A C 1
ATOM 1418 O O . PHE A 1 182 ? -15.350 -5.564 16.924 1.00 79.38 182 PHE A O 1
ATOM 1425 N N . ILE A 1 183 ? -16.105 -6.506 15.019 1.00 76.31 183 ILE A N 1
ATOM 1426 C CA . ILE A 1 183 ? -17.138 -7.316 15.674 1.00 76.31 183 ILE A CA 1
ATOM 1427 C C . ILE A 1 183 ? -16.494 -8.330 16.612 1.00 76.31 183 ILE A C 1
ATOM 1429 O O . ILE A 1 183 ? -16.911 -8.424 17.761 1.00 76.31 183 ILE A O 1
ATOM 1433 N N . ALA A 1 184 ? -15.457 -9.045 16.170 1.00 76.69 184 ALA A N 1
ATOM 1434 C CA . ALA A 1 184 ? -14.758 -10.019 17.004 1.00 76.69 184 ALA A CA 1
ATOM 1435 C C . ALA A 1 184 ? -14.247 -9.389 18.304 1.00 76.69 184 ALA A C 1
ATOM 1437 O O . ALA A 1 184 ? -14.441 -9.945 19.379 1.00 76.69 184 ALA A O 1
ATOM 1438 N N . THR A 1 185 ? -13.651 -8.200 18.211 1.00 73.56 185 THR A N 1
ATOM 1439 C CA . THR A 1 185 ? -13.116 -7.471 19.365 1.00 73.56 185 THR A CA 1
ATOM 1440 C C . THR A 1 185 ? -14.237 -7.049 20.308 1.00 73.56 185 THR A C 1
ATOM 1442 O O . THR A 1 185 ? -14.116 -7.252 21.511 1.00 73.56 185 THR A O 1
ATOM 1445 N N . ASN A 1 186 ? -15.350 -6.525 19.781 1.00 71.19 186 ASN A N 1
ATOM 1446 C CA . ASN A 1 186 ? -16.510 -6.182 20.608 1.00 71.19 186 ASN A CA 1
ATOM 1447 C C . ASN A 1 186 ? -17.082 -7.408 21.309 1.00 71.19 186 ASN A C 1
ATOM 1449 O O . ASN A 1 186 ? -17.275 -7.363 22.515 1.00 71.19 186 ASN A O 1
ATOM 1453 N N . LEU A 1 187 ? -17.290 -8.514 20.592 1.00 74.12 187 LEU A N 1
ATOM 1454 C CA . LEU A 1 187 ? -17.814 -9.744 21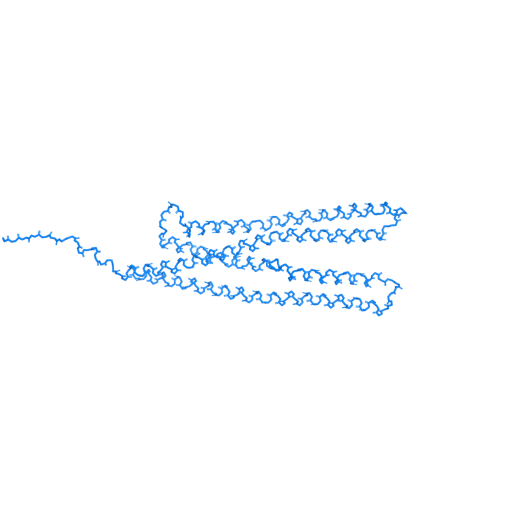.184 1.00 74.12 187 LEU A CA 1
ATOM 1455 C C . LEU A 1 187 ? -16.883 -10.282 22.277 1.00 74.12 187 LEU A C 1
ATOM 1457 O O . LEU A 1 187 ? -17.358 -10.667 23.340 1.00 74.12 187 LEU A O 1
ATOM 1461 N N . LEU A 1 188 ? -15.565 -10.254 22.062 1.00 74.19 188 LEU A N 1
ATOM 1462 C CA . LEU A 1 188 ? -14.592 -10.679 23.071 1.00 74.19 188 LEU A CA 1
ATOM 1463 C C . LEU A 1 188 ? -14.608 -9.769 24.306 1.00 74.19 188 LEU A C 1
ATOM 1465 O O . LEU A 1 188 ? -14.649 -10.270 25.425 1.00 74.19 188 LEU A O 1
ATOM 1469 N N . VAL A 1 189 ? -14.630 -8.447 24.125 1.00 72.25 189 VAL A N 1
ATOM 1470 C CA . VAL A 1 189 ? -14.694 -7.490 25.242 1.00 72.25 189 VAL A CA 1
ATOM 1471 C C . VAL A 1 189 ? -16.019 -7.616 25.997 1.00 72.25 189 VAL A C 1
ATOM 1473 O O . VAL A 1 189 ? -16.016 -7.684 27.222 1.00 72.25 189 VAL A O 1
ATOM 1476 N N . SER A 1 190 ? -17.147 -7.716 25.291 1.00 68.25 190 SER A N 1
ATOM 1477 C CA . SER A 1 190 ? -18.466 -7.921 25.898 1.00 68.25 190 SER A CA 1
ATOM 1478 C C . SER A 1 190 ? -18.563 -9.254 26.641 1.00 68.25 190 SER A C 1
ATOM 1480 O O . SER A 1 190 ? -19.181 -9.306 27.698 1.00 68.25 190 SER A O 1
ATOM 1482 N N . SER A 1 191 ? -17.927 -10.310 26.126 1.00 72.12 191 SER A N 1
ATOM 1483 C CA . SER A 1 191 ? -17.838 -11.614 26.792 1.00 72.12 191 SER A CA 1
ATOM 1484 C C . SER A 1 191 ? -17.014 -11.562 28.079 1.00 72.12 191 SER A C 1
ATOM 1486 O O . SER A 1 191 ? -17.287 -12.327 28.996 1.00 72.12 191 SER A O 1
ATOM 1488 N N . LEU A 1 192 ? -15.990 -10.711 28.147 1.00 71.19 192 LEU A N 1
ATOM 1489 C CA . LEU A 1 192 ? -15.161 -10.546 29.344 1.00 71.19 192 LEU A CA 1
ATOM 1490 C C . LEU A 1 192 ? -15.822 -9.633 30.383 1.00 71.19 192 LEU A C 1
ATOM 1492 O O . LEU A 1 192 ? -15.620 -9.829 31.573 1.00 71.19 192 LEU A O 1
ATOM 1496 N N . ALA A 1 193 ? -16.603 -8.648 29.936 1.00 67.00 193 ALA A N 1
ATOM 1497 C CA . ALA A 1 193 ? -17.290 -7.685 30.797 1.00 67.00 193 ALA A CA 1
ATOM 1498 C C . ALA A 1 193 ? -18.657 -8.174 31.314 1.00 67.00 193 ALA A C 1
ATOM 1500 O O . ALA A 1 193 ? -19.312 -7.480 32.093 1.00 67.00 193 ALA A O 1
ATOM 1501 N N . SER A 1 194 ? -19.141 -9.334 30.860 1.00 67.88 194 SER A N 1
ATOM 1502 C CA . SER A 1 194 ? -20.432 -9.865 31.288 1.00 67.88 194 SER A CA 1
ATOM 1503 C C . SER A 1 194 ? -20.328 -10.523 32.668 1.00 67.88 194 SER A C 1
ATOM 1505 O O . SER A 1 194 ? -20.240 -11.744 32.768 1.00 67.88 194 SER A O 1
ATOM 1507 N N . ASP A 1 195 ? -20.382 -9.718 33.727 1.00 57.03 195 ASP A N 1
ATOM 1508 C CA . ASP A 1 195 ? -20.245 -10.201 35.110 1.00 57.03 195 ASP A CA 1
ATOM 1509 C C . ASP A 1 195 ? -21.523 -10.817 35.724 1.00 57.03 195 ASP A C 1
ATOM 1511 O O . ASP A 1 195 ? -21.453 -11.369 36.818 1.00 57.03 195 ASP A O 1
ATOM 1515 N N . ALA A 1 196 ? -22.704 -10.787 35.079 1.00 51.38 196 ALA A N 1
ATOM 1516 C CA . ALA A 1 196 ? -23.922 -11.291 35.753 1.00 51.38 196 ALA A CA 1
ATOM 1517 C C . ALA A 1 196 ? -25.112 -11.775 34.891 1.00 51.38 196 ALA A C 1
ATOM 1519 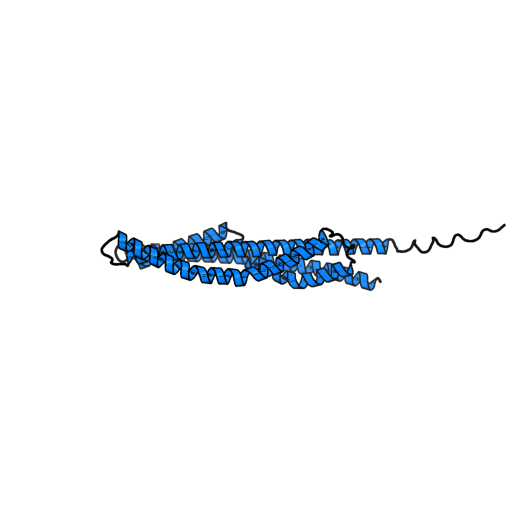O O . ALA A 1 196 ? -26.056 -12.327 35.448 1.00 51.38 196 ALA A O 1
ATOM 1520 N N . GLY A 1 197 ? -25.133 -11.581 33.563 1.00 55.66 197 GLY A N 1
ATOM 1521 C CA . GLY A 1 197 ? -26.393 -11.684 32.791 1.00 55.66 197 GLY A CA 1
ATOM 1522 C C . GLY A 1 197 ? -26.576 -12.886 31.854 1.00 55.66 197 GLY A C 1
ATOM 1523 O O . GLY A 1 197 ? -27.707 -13.277 31.586 1.00 55.66 197 GLY A O 1
ATOM 1524 N N . LEU A 1 198 ? -25.495 -13.467 31.320 1.00 59.53 198 LEU A N 1
ATOM 1525 C CA . LEU A 1 198 ? -25.572 -14.397 30.174 1.00 59.53 198 LEU A CA 1
ATOM 1526 C C . LEU A 1 198 ? -25.404 -15.886 30.537 1.00 59.53 198 LEU A C 1
ATOM 1528 O O . LEU A 1 198 ? -25.631 -16.752 29.692 1.00 59.53 198 LEU A O 1
ATOM 1532 N N . GLY A 1 199 ? -25.017 -16.201 31.780 1.00 64.69 199 GLY A N 1
ATOM 1533 C CA . GLY A 1 199 ? -24.607 -17.552 32.183 1.00 64.69 199 GLY A CA 1
ATOM 1534 C C . GLY A 1 199 ? -23.326 -18.027 31.472 1.00 64.69 199 GLY A C 1
ATOM 1535 O O . GLY A 1 199 ? -22.931 -17.493 30.436 1.00 64.69 199 GLY A O 1
ATOM 1536 N N . GLY A 1 200 ? -22.656 -19.055 32.009 1.00 69.50 200 GLY A N 1
ATOM 1537 C CA . GLY A 1 200 ? -21.370 -19.535 31.466 1.00 69.50 200 GLY A CA 1
ATOM 1538 C C . GLY A 1 200 ? -21.427 -19.941 29.985 1.00 69.50 200 GLY A C 1
ATOM 1539 O O . GLY A 1 200 ? -20.496 -19.679 29.228 1.00 69.50 200 GLY A O 1
ATOM 1540 N N . TRP A 1 201 ? -22.556 -20.495 29.535 1.00 74.69 201 TRP A N 1
ATOM 1541 C CA . TRP A 1 201 ? -22.772 -20.854 28.129 1.00 74.69 201 TRP A CA 1
ATOM 1542 C C . TRP A 1 201 ? -22.912 -19.643 27.201 1.00 74.69 201 TRP A C 1
ATOM 1544 O O . TRP A 1 201 ? -22.436 -19.698 26.069 1.00 74.69 201 TRP A O 1
ATOM 1554 N N . GLY A 1 202 ? -23.513 -18.544 27.668 1.00 69.94 202 GLY A N 1
ATOM 1555 C CA . GLY A 1 202 ? -23.625 -17.314 26.885 1.00 69.94 202 GLY A CA 1
ATOM 1556 C C . GLY A 1 202 ? -22.268 -16.640 26.677 1.00 69.94 202 GLY A C 1
ATOM 1557 O O . GLY A 1 202 ? -21.967 -16.206 25.569 1.00 69.94 202 GLY A O 1
ATOM 1558 N N . VAL A 1 203 ? -21.406 -16.655 27.698 1.00 72.62 203 VAL A N 1
ATOM 1559 C CA . VAL A 1 203 ? -20.007 -16.195 27.600 1.00 72.62 203 VAL A CA 1
ATOM 1560 C C . VAL A 1 203 ? -19.234 -17.024 26.571 1.00 72.62 203 VAL A C 1
ATOM 1562 O O . VAL A 1 203 ? -18.612 -16.471 25.666 1.00 72.62 203 VAL A O 1
ATOM 1565 N N . ILE A 1 204 ? -19.328 -18.357 26.644 1.00 77.00 204 ILE A N 1
ATOM 1566 C CA . ILE A 1 204 ? -18.653 -19.260 25.698 1.00 77.00 204 ILE A CA 1
ATOM 1567 C C . ILE A 1 204 ? -19.159 -19.046 24.265 1.00 77.00 204 ILE A C 1
ATOM 1569 O O . ILE A 1 204 ? -18.354 -18.997 23.336 1.00 77.00 204 ILE A O 1
ATOM 1573 N N . ALA A 1 205 ? -20.469 -18.887 24.067 1.00 77.31 205 ALA A N 1
ATOM 15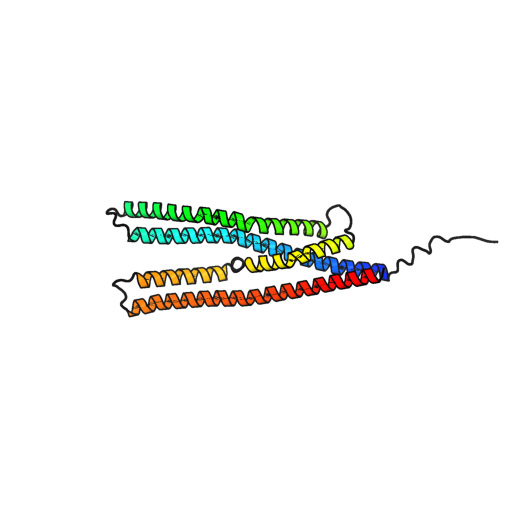74 C CA . ALA A 1 205 ? -21.048 -18.665 22.745 1.00 77.31 205 ALA A CA 1
ATOM 1575 C C . ALA A 1 205 ? -20.614 -17.319 22.135 1.00 77.31 205 ALA A C 1
ATOM 1577 O O . ALA A 1 205 ? -20.212 -17.268 20.969 1.00 77.31 205 ALA A O 1
ATOM 1578 N N . VAL A 1 206 ? -20.643 -16.234 22.916 1.00 72.81 206 VAL A N 1
ATOM 1579 C CA . VAL A 1 206 ? -20.250 -14.890 22.460 1.00 72.81 206 VAL A CA 1
ATOM 1580 C C . VAL A 1 206 ? -18.741 -14.820 22.202 1.00 72.81 206 VAL A C 1
ATOM 1582 O O . VAL A 1 206 ? -18.322 -14.417 21.113 1.00 72.81 206 VAL A O 1
ATOM 1585 N N . GLY A 1 207 ? -17.920 -15.283 23.148 1.00 72.06 207 GLY A N 1
ATOM 1586 C CA . GLY A 1 207 ? -16.464 -15.323 22.999 1.00 72.06 207 GLY A CA 1
ATOM 1587 C C . GLY A 1 207 ? -16.007 -16.255 21.872 1.00 72.06 207 GLY A C 1
ATOM 1588 O O . GLY A 1 207 ? -15.155 -15.885 21.062 1.00 72.06 207 GLY A O 1
ATOM 1589 N N . GLY A 1 208 ? -16.629 -17.432 21.750 1.00 76.50 208 GLY A N 1
ATOM 1590 C CA . GLY A 1 208 ? -16.374 -18.389 20.672 1.00 76.50 208 GLY A CA 1
ATOM 1591 C C . GLY A 1 208 ? -16.699 -17.816 19.292 1.00 76.50 208 GLY A C 1
ATOM 1592 O O . GLY A 1 208 ? -15.899 -17.950 18.367 1.00 76.50 208 GLY A O 1
ATOM 1593 N N . THR A 1 209 ? -17.815 -17.092 19.165 1.00 79.69 209 THR A N 1
ATOM 1594 C CA . THR A 1 209 ? -18.167 -16.381 17.925 1.00 79.69 209 THR A CA 1
ATOM 1595 C C . THR A 1 209 ? -17.117 -15.323 17.573 1.00 79.69 209 THR A C 1
ATOM 1597 O O . THR A 1 209 ? -16.709 -15.223 16.414 1.00 79.69 209 THR A O 1
ATOM 1600 N N . GLY A 1 210 ? -16.613 -14.583 18.567 1.00 71.88 210 GLY A N 1
ATOM 1601 C CA . GLY A 1 210 ? -15.517 -13.631 18.378 1.00 71.88 210 GLY A CA 1
ATOM 1602 C C . GLY A 1 210 ? -14.236 -14.289 17.848 1.00 71.88 210 GLY A C 1
ATOM 1603 O O . GLY A 1 210 ? -13.655 -13.811 16.873 1.00 71.88 210 GLY A O 1
ATOM 1604 N N . LEU A 1 211 ? -13.831 -15.428 18.417 1.00 74.81 211 LEU A N 1
ATOM 1605 C CA . LEU A 1 211 ? -12.660 -16.185 17.953 1.00 74.81 211 LEU A CA 1
ATOM 1606 C C . LEU A 1 211 ? -12.832 -16.734 16.531 1.00 74.81 211 LEU A C 1
ATOM 1608 O O . LEU A 1 211 ? -11.904 -16.649 15.726 1.00 74.81 211 LEU A O 1
ATOM 1612 N N . VAL A 1 212 ? -14.016 -17.257 16.197 1.00 84.88 212 VAL A N 1
ATOM 1613 C CA . VAL A 1 212 ? -14.323 -17.746 14.843 1.00 84.88 212 VAL A CA 1
ATOM 1614 C C . VAL A 1 212 ? -14.235 -16.613 13.822 1.00 84.88 212 VAL A C 1
ATOM 1616 O O . VAL A 1 212 ? -13.620 -16.789 12.770 1.00 84.88 212 VAL A O 1
ATOM 1619 N N . LEU A 1 213 ? -14.783 -15.435 14.133 1.00 75.25 213 LEU A N 1
ATOM 1620 C CA . LEU A 1 213 ? -14.688 -14.259 13.263 1.00 75.25 213 LEU A CA 1
ATOM 1621 C C . LEU A 1 213 ? -13.242 -13.785 13.085 1.00 75.25 213 LEU A C 1
ATOM 1623 O O . LEU A 1 213 ? -12.850 -13.422 11.976 1.00 75.25 213 LEU A O 1
ATOM 1627 N N . PHE A 1 214 ? -12.427 -13.848 14.138 1.00 73.00 214 PHE A N 1
ATOM 1628 C CA . PHE A 1 214 ? -11.003 -13.529 14.048 1.00 73.00 214 PHE A CA 1
ATOM 1629 C C . PHE A 1 214 ? -10.251 -14.526 13.151 1.00 73.00 214 PHE A C 1
ATOM 1631 O O . PHE A 1 214 ? -9.471 -14.128 12.283 1.00 73.00 214 PHE A O 1
ATOM 1638 N N . GLY A 1 215 ? -10.535 -15.824 13.302 1.00 75.50 215 GLY A N 1
ATOM 1639 C CA . GLY A 1 215 ? -9.996 -16.878 12.442 1.00 75.50 215 GLY A CA 1
ATOM 1640 C C . GLY A 1 215 ? -10.418 -16.719 10.979 1.00 75.50 215 GLY A C 1
ATOM 1641 O O . GLY A 1 215 ? -9.585 -16.838 10.078 1.00 75.50 215 GLY A O 1
ATOM 1642 N N . ALA A 1 216 ? -11.682 -16.371 10.730 1.00 79.50 216 ALA A N 1
ATOM 1643 C CA . ALA A 1 216 ? -12.198 -16.091 9.393 1.00 79.50 216 ALA A CA 1
ATOM 1644 C C . ALA A 1 216 ? -11.508 -14.871 8.760 1.00 79.50 216 ALA A C 1
ATOM 1646 O O . ALA A 1 216 ? -11.063 -14.947 7.613 1.00 79.50 216 ALA A O 1
ATOM 1647 N N . ALA A 1 217 ? -11.336 -13.780 9.514 1.00 75.38 217 ALA A N 1
ATOM 1648 C CA . ALA A 1 217 ? -10.618 -12.592 9.057 1.00 75.38 217 ALA A CA 1
ATOM 1649 C C . ALA A 1 217 ? -9.158 -12.911 8.693 1.00 75.38 217 ALA A C 1
ATOM 1651 O O . ALA A 1 217 ? -8.678 -12.518 7.624 1.00 75.38 217 ALA A O 1
ATOM 1652 N N . ALA A 1 218 ? -8.466 -13.683 9.538 1.00 74.62 218 ALA A N 1
ATOM 1653 C CA . ALA A 1 218 ? -7.101 -14.132 9.279 1.00 74.62 218 ALA A CA 1
ATOM 1654 C C . ALA A 1 218 ? -7.018 -15.017 8.024 1.00 74.62 218 ALA A C 1
ATOM 1656 O O . ALA A 1 218 ? -6.142 -14.818 7.181 1.00 74.62 218 ALA A O 1
ATOM 1657 N N . PHE A 1 219 ? -7.954 -15.952 7.850 1.00 85.25 219 PHE A N 1
ATOM 1658 C CA . PHE A 1 219 ? -8.008 -16.819 6.674 1.00 85.25 219 PHE A CA 1
ATOM 1659 C C . PHE A 1 219 ? -8.235 -16.031 5.378 1.00 85.25 219 PHE A C 1
ATOM 1661 O O . PHE A 1 219 ? -7.516 -16.239 4.397 1.00 85.25 219 PHE A O 1
ATOM 1668 N N . VAL A 1 220 ? -9.192 -15.096 5.374 1.00 81.31 220 VAL A N 1
ATOM 1669 C CA . VAL A 1 220 ? -9.467 -14.220 4.224 1.00 81.31 220 VAL A CA 1
ATOM 1670 C C . VAL A 1 220 ? -8.222 -13.413 3.860 1.00 81.31 220 VAL A C 1
ATOM 1672 O O . VAL A 1 220 ? -7.828 -13.386 2.691 1.00 81.31 220 VAL A O 1
ATOM 1675 N N . TYR A 1 221 ? -7.545 -12.835 4.856 1.00 75.38 221 TYR A N 1
ATOM 1676 C CA . TYR A 1 221 ? -6.307 -12.086 4.656 1.00 75.38 221 TYR A CA 1
ATOM 1677 C C . TYR A 1 221 ? -5.179 -12.949 4.064 1.00 75.38 221 TYR A C 1
ATOM 1679 O O . TYR A 1 221 ? -4.558 -12.563 3.069 1.00 75.38 221 TYR A O 1
ATOM 1687 N N . LEU A 1 222 ? -4.926 -14.133 4.630 1.00 78.19 222 LEU A N 1
ATOM 1688 C CA . LEU A 1 222 ? -3.867 -15.036 4.164 1.00 78.19 222 LEU A CA 1
ATOM 1689 C C . LEU A 1 222 ? -4.146 -15.564 2.753 1.00 78.19 222 LEU A C 1
ATOM 1691 O O . LEU A 1 222 ? -3.252 -15.587 1.902 1.00 78.19 222 LEU A O 1
ATOM 1695 N N . ARG A 1 223 ? -5.400 -15.932 2.466 1.00 83.50 223 ARG A N 1
ATOM 1696 C CA . ARG A 1 223 ? -5.815 -16.389 1.136 1.00 83.50 223 ARG A CA 1
ATOM 1697 C C . ARG A 1 223 ? -5.655 -15.284 0.101 1.00 83.50 223 ARG A C 1
ATOM 1699 O O . ARG A 1 223 ? -5.113 -15.540 -0.975 1.00 83.50 223 ARG A O 1
ATOM 1706 N N . TRP A 1 224 ? -6.078 -14.065 0.420 1.00 83.19 224 TRP A N 1
ATOM 1707 C CA . TRP A 1 224 ? -5.879 -12.909 -0.447 1.00 83.19 224 TRP A CA 1
ATOM 1708 C C . TRP A 1 224 ? -4.385 -12.654 -0.710 1.00 83.19 224 TRP A C 1
ATOM 1710 O O . TRP A 1 224 ? -3.977 -12.509 -1.866 1.00 83.19 224 TRP A O 1
ATOM 1720 N N . ARG A 1 225 ? -3.554 -12.704 0.340 1.00 79.12 225 ARG A N 1
ATOM 1721 C CA . ARG A 1 225 ? -2.104 -12.482 0.248 1.00 79.12 225 ARG A CA 1
ATOM 1722 C C . ARG A 1 225 ? -1.424 -13.503 -0.661 1.00 79.12 225 ARG A C 1
ATOM 1724 O O . ARG A 1 225 ? -0.654 -13.112 -1.534 1.00 79.12 225 ARG A O 1
ATOM 1731 N N . SER A 1 226 ? -1.763 -14.785 -0.510 1.00 80.19 226 SER A N 1
ATOM 1732 C CA . SER A 1 226 ? -1.189 -15.864 -1.326 1.00 80.19 226 SER A CA 1
ATOM 1733 C C . SER A 1 226 ? -1.442 -15.665 -2.825 1.00 80.19 226 SER A C 1
ATOM 1735 O O . SER A 1 226 ? -0.512 -15.732 -3.622 1.00 80.19 226 SER A O 1
ATOM 1737 N N . ARG A 1 227 ? -2.679 -15.319 -3.214 1.00 81.69 227 ARG A N 1
ATOM 1738 C CA . ARG A 1 227 ? -3.051 -15.080 -4.619 1.00 81.69 227 ARG A CA 1
ATOM 1739 C C . ARG A 1 227 ? -2.292 -13.907 -5.227 1.00 81.69 227 ARG A C 1
ATOM 1741 O O . ARG A 1 227 ? -1.986 -13.928 -6.418 1.00 81.69 227 ARG A O 1
ATOM 1748 N N . ARG A 1 228 ? -2.020 -12.872 -4.431 1.00 78.12 228 ARG A N 1
ATOM 1749 C CA . ARG A 1 228 ? -1.295 -11.691 -4.899 1.00 78.12 228 ARG A CA 1
ATOM 1750 C C . ARG A 1 228 ? 0.193 -11.941 -5.066 1.00 78.12 228 ARG A C 1
ATOM 1752 O O . ARG A 1 228 ? 0.739 -11.545 -6.089 1.00 78.12 228 ARG A O 1
ATOM 1759 N N . ASP A 1 229 ? 0.820 -12.624 -4.112 1.00 79.88 229 ASP A N 1
ATOM 1760 C CA . ASP A 1 229 ? 2.244 -12.953 -4.200 1.00 79.88 229 ASP A CA 1
ATOM 1761 C C . ASP A 1 229 ? 2.531 -13.798 -5.463 1.00 79.88 229 ASP A C 1
ATOM 1763 O O . ASP A 1 229 ? 3.501 -13.528 -6.167 1.00 79.88 229 ASP A O 1
ATOM 1767 N N . THR A 1 230 ? 1.641 -14.726 -5.846 1.00 83.00 230 THR A N 1
ATOM 1768 C CA . THR A 1 230 ? 1.783 -15.493 -7.102 1.00 83.00 230 THR A CA 1
ATOM 1769 C C . THR A 1 230 ? 1.714 -14.615 -8.356 1.00 83.00 230 THR A C 1
ATOM 1771 O O . THR A 1 230 ? 2.492 -14.815 -9.288 1.00 83.00 230 THR A O 1
ATOM 1774 N N . ARG A 1 231 ? 0.803 -13.631 -8.398 1.00 80.88 231 ARG A N 1
ATOM 1775 C CA . ARG A 1 231 ? 0.665 -12.720 -9.551 1.00 80.88 231 ARG A CA 1
ATOM 1776 C C . ARG A 1 231 ? 1.895 -11.832 -9.721 1.00 80.88 231 ARG A C 1
ATOM 1778 O O . ARG A 1 231 ? 2.404 -11.721 -10.831 1.00 80.88 231 ARG A O 1
ATOM 1785 N N . LEU A 1 232 ? 2.404 -11.283 -8.621 1.00 78.69 232 LEU A N 1
ATOM 1786 C CA . LEU A 1 232 ? 3.575 -10.402 -8.626 1.00 78.69 232 LEU A CA 1
ATOM 1787 C C . LEU A 1 232 ? 4.856 -11.152 -9.014 1.00 78.69 232 LEU A C 1
ATOM 1789 O O . LEU A 1 232 ? 5.685 -10.623 -9.751 1.00 78.69 232 LEU A O 1
ATOM 1793 N N . LEU A 1 233 ? 5.004 -12.410 -8.581 1.00 82.44 233 LEU A N 1
ATOM 1794 C CA . LEU A 1 233 ? 6.097 -13.274 -9.039 1.00 82.44 233 LEU A CA 1
ATOM 1795 C C . LEU A 1 233 ? 6.014 -13.544 -10.547 1.00 82.44 233 LEU A C 1
ATOM 1797 O O . LEU A 1 233 ? 7.032 -13.492 -11.235 1.00 82.44 233 LEU A O 1
ATOM 1801 N N . ALA A 1 234 ? 4.810 -13.783 -11.074 1.00 85.56 234 ALA A N 1
ATOM 1802 C CA . ALA A 1 234 ? 4.603 -13.982 -12.507 1.00 85.56 234 ALA A CA 1
ATOM 1803 C C . ALA A 1 234 ? 4.853 -12.704 -13.327 1.00 85.56 234 ALA A C 1
ATOM 1805 O O . ALA A 1 234 ? 5.326 -12.781 -14.458 1.00 85.56 234 ALA A O 1
ATOM 1806 N N . GLU A 1 235 ? 4.541 -11.521 -12.797 1.00 80.56 235 GLU A N 1
ATOM 1807 C CA . GLU A 1 235 ? 4.866 -10.236 -13.435 1.00 80.56 235 GLU A CA 1
ATOM 1808 C C . GLU A 1 235 ? 6.365 -9.969 -13.450 1.00 80.56 235 GLU A C 1
ATOM 1810 O O . GLU A 1 235 ? 6.902 -9.637 -14.504 1.00 80.56 235 GLU A O 1
ATOM 1815 N N . ARG A 1 236 ? 7.057 -10.226 -12.337 1.00 83.06 236 ARG A N 1
ATOM 1816 C CA . ARG A 1 236 ? 8.517 -10.130 -12.283 1.00 83.06 236 ARG A CA 1
ATOM 1817 C C . ARG A 1 236 ? 9.186 -11.063 -13.291 1.00 83.06 236 ARG A C 1
ATOM 1819 O O . ARG A 1 236 ? 10.016 -10.616 -14.070 1.00 83.06 236 ARG A O 1
ATOM 1826 N N . ALA A 1 237 ? 8.774 -12.330 -13.333 1.00 85.94 237 ALA A N 1
ATOM 1827 C CA . ALA A 1 237 ? 9.326 -13.298 -14.280 1.00 85.94 237 ALA A CA 1
ATOM 1828 C C . ALA A 1 237 ? 9.062 -12.911 -15.748 1.00 85.94 237 ALA A C 1
ATOM 1830 O O . ALA A 1 237 ? 9.900 -13.160 -16.615 1.00 85.94 237 ALA A O 1
ATOM 1831 N N . ARG A 1 238 ? 7.907 -12.292 -16.038 1.00 86.50 238 ARG A N 1
ATOM 1832 C CA . ARG A 1 238 ? 7.588 -11.765 -17.375 1.00 86.50 238 ARG A CA 1
ATOM 1833 C C . ARG A 1 238 ? 8.469 -10.576 -17.747 1.00 86.50 238 ARG A C 1
ATOM 1835 O O . ARG A 1 238 ? 8.962 -10.535 -18.870 1.00 86.50 238 ARG A O 1
ATOM 1842 N N . TRP A 1 239 ? 8.681 -9.647 -16.817 1.00 84.06 239 TRP A N 1
ATOM 1843 C CA . TRP A 1 239 ? 9.578 -8.512 -17.021 1.00 84.06 239 TRP A CA 1
ATOM 1844 C C . TRP A 1 239 ? 11.019 -8.965 -17.266 1.00 84.06 239 TRP A C 1
ATOM 1846 O O . TRP A 1 239 ? 11.619 -8.566 -18.261 1.00 84.06 239 TRP A O 1
ATOM 1856 N N . ASP A 1 240 ? 11.541 -9.851 -16.414 1.00 86.31 240 ASP A N 1
ATOM 1857 C CA . ASP A 1 240 ? 12.910 -10.359 -16.534 1.00 86.31 240 ASP A CA 1
ATOM 1858 C C . ASP A 1 240 ? 13.130 -11.021 -17.902 1.00 86.31 240 ASP A C 1
ATOM 1860 O O . ASP A 1 240 ? 14.149 -10.783 -18.545 1.00 86.31 240 ASP A O 1
ATOM 1864 N N . ARG A 1 241 ? 12.149 -11.789 -18.398 1.00 86.25 241 ARG A N 1
ATOM 1865 C CA . ARG A 1 241 ? 12.215 -12.397 -19.734 1.00 86.25 241 ARG A CA 1
ATOM 1866 C C . ARG A 1 241 ? 12.287 -11.348 -20.849 1.00 86.25 241 ARG A C 1
ATOM 1868 O O . ARG A 1 241 ? 13.194 -11.415 -21.671 1.00 86.25 241 ARG A O 1
ATOM 1875 N N . ARG A 1 242 ? 11.386 -10.359 -20.845 1.00 81.75 242 ARG A N 1
ATOM 1876 C CA . ARG A 1 242 ? 11.356 -9.293 -21.865 1.00 81.75 242 ARG A CA 1
ATOM 1877 C C . ARG A 1 242 ? 12.619 -8.436 -21.857 1.00 81.75 242 ARG A C 1
ATOM 1879 O O . ARG A 1 242 ? 13.121 -8.064 -22.912 1.00 81.75 242 ARG A O 1
ATOM 1886 N N . PHE A 1 243 ? 13.162 -8.145 -20.677 1.00 82.31 243 PHE A N 1
ATOM 1887 C CA . PHE A 1 243 ? 14.415 -7.403 -20.564 1.00 82.31 243 PHE A CA 1
ATOM 1888 C C . PHE A 1 243 ? 15.597 -8.185 -21.158 1.00 82.31 243 PHE A C 1
ATOM 1890 O O . PHE A 1 243 ? 16.428 -7.603 -21.852 1.00 82.31 243 PHE A O 1
ATOM 1897 N N . GLN A 1 244 ? 15.657 -9.504 -20.939 1.00 85.31 244 GLN A N 1
ATOM 1898 C CA . GLN A 1 244 ? 16.686 -10.353 -21.549 1.00 85.31 244 GLN A CA 1
ATOM 1899 C C . GLN A 1 244 ? 16.529 -10.451 -23.073 1.00 85.31 244 GLN A C 1
ATOM 1901 O O . GLN A 1 244 ? 17.528 -10.414 -23.782 1.00 85.31 244 GLN A O 1
ATOM 1906 N N . GLU A 1 245 ? 15.299 -10.513 -23.590 1.00 84.31 245 GLU A N 1
ATOM 1907 C CA . GLU A 1 245 ? 15.023 -10.487 -25.036 1.00 84.31 245 GLU A CA 1
ATOM 1908 C C . GLU A 1 245 ? 15.483 -9.168 -25.683 1.00 84.31 245 GLU A C 1
ATOM 1910 O O . GLU A 1 245 ? 16.142 -9.183 -26.727 1.00 84.31 245 GLU A O 1
ATOM 1915 N N . ALA A 1 246 ? 15.213 -8.028 -25.036 1.00 78.38 246 ALA A N 1
ATOM 1916 C CA . ALA A 1 246 ? 15.690 -6.721 -25.488 1.00 78.38 246 ALA A CA 1
ATOM 1917 C C . ALA A 1 246 ? 17.226 -6.631 -25.456 1.00 78.38 246 ALA A C 1
ATOM 1919 O O . ALA A 1 246 ? 17.847 -6.170 -26.414 1.00 78.38 246 ALA A O 1
ATOM 1920 N N . ARG A 1 247 ? 17.854 -7.137 -24.388 1.00 83.12 247 ARG A N 1
ATOM 1921 C CA . ARG A 1 247 ? 19.314 -7.183 -24.255 1.00 83.12 247 ARG A CA 1
ATOM 1922 C C . ARG A 1 247 ? 19.973 -8.056 -25.325 1.00 83.12 247 ARG A C 1
ATOM 1924 O O . ARG A 1 247 ? 20.906 -7.597 -25.971 1.00 83.12 247 ARG A O 1
ATOM 1931 N N . ALA A 1 248 ? 19.466 -9.265 -25.554 1.00 85.88 248 ALA A N 1
ATOM 1932 C CA . ALA A 1 248 ? 19.994 -10.184 -26.564 1.00 85.88 248 ALA A CA 1
ATOM 1933 C C . ALA A 1 248 ? 19.811 -9.663 -28.002 1.00 85.88 248 ALA A C 1
ATOM 1935 O O . ALA A 1 248 ? 20.547 -10.042 -28.911 1.00 85.88 248 ALA A O 1
ATOM 1936 N N . SER A 1 249 ? 18.808 -8.815 -28.235 1.00 80.31 249 SER A N 1
ATOM 1937 C CA . SER A 1 249 ? 18.613 -8.145 -29.527 1.00 80.31 249 SER A CA 1
ATOM 1938 C C . SER A 1 249 ? 19.624 -7.011 -29.728 1.00 80.31 249 SER A C 1
ATOM 1940 O O . SER A 1 249 ? 20.171 -6.874 -30.816 1.00 80.31 249 SER A O 1
ATOM 1942 N N . MET A 1 250 ? 19.950 -6.269 -28.664 1.00 78.69 250 MET A N 1
ATOM 1943 C CA . MET A 1 250 ? 20.998 -5.244 -28.690 1.00 78.69 250 MET A CA 1
ATOM 1944 C C . MET A 1 250 ? 22.410 -5.841 -28.816 1.00 78.69 250 MET A C 1
ATOM 1946 O O . MET A 1 250 ? 23.235 -5.304 -29.544 1.00 78.69 250 MET A O 1
ATOM 1950 N N . GLU A 1 251 ? 22.702 -6.950 -28.128 1.00 84.50 251 GLU A N 1
ATOM 1951 C CA . GLU A 1 251 ? 24.000 -7.638 -28.231 1.00 84.50 251 GLU A CA 1
ATOM 1952 C C . GLU A 1 251 ? 24.249 -8.136 -29.664 1.00 84.50 251 GLU A C 1
ATOM 1954 O O . GLU A 1 251 ? 25.312 -7.869 -30.213 1.00 84.50 251 GLU A O 1
ATOM 1959 N N . ARG A 1 252 ? 23.240 -8.732 -30.318 1.00 81.00 252 ARG A N 1
ATOM 1960 C CA . ARG A 1 252 ? 23.328 -9.128 -31.737 1.00 81.00 252 ARG A CA 1
ATOM 1961 C C . ARG A 1 252 ? 23.590 -7.951 -32.675 1.00 81.00 252 ARG A C 1
ATOM 1963 O O . ARG A 1 252 ? 24.426 -8.060 -33.558 1.00 81.00 252 ARG A O 1
ATOM 1970 N N . TYR A 1 253 ? 22.932 -6.816 -32.453 1.00 76.38 253 TYR A N 1
ATOM 1971 C CA . TYR A 1 253 ? 23.179 -5.602 -33.237 1.00 76.38 253 TYR A CA 1
ATOM 1972 C C . TYR A 1 253 ? 24.619 -5.097 -33.122 1.00 76.38 253 TYR A C 1
ATOM 1974 O O . TYR A 1 253 ? 25.207 -4.658 -34.103 1.00 76.38 253 TYR A O 1
ATOM 1982 N N . LEU A 1 254 ? 25.198 -5.166 -31.921 1.00 78.88 254 LEU A N 1
ATOM 1983 C CA . LEU A 1 254 ? 26.585 -4.764 -31.688 1.00 78.88 254 LEU A CA 1
ATOM 1984 C C . LEU A 1 254 ? 27.600 -5.747 -32.288 1.00 78.88 254 LEU A C 1
ATOM 1986 O O . LEU A 1 254 ? 28.711 -5.330 -32.588 1.00 78.88 254 LEU A O 1
ATOM 1990 N N . GLU A 1 255 ? 27.242 -7.024 -32.439 1.00 82.56 255 GLU A N 1
ATOM 1991 C CA . GLU A 1 255 ? 28.071 -8.039 -33.107 1.00 82.56 255 GLU A CA 1
ATOM 1992 C C . GLU A 1 255 ? 28.019 -7.945 -34.642 1.00 82.56 255 GLU A C 1
ATOM 1994 O O . GLU A 1 255 ? 28.947 -8.399 -35.312 1.00 82.56 255 GLU A O 1
ATOM 1999 N N . GLU A 1 256 ? 26.945 -7.380 -35.202 1.00 74.75 256 GLU A N 1
ATOM 2000 C CA . GLU A 1 256 ? 26.749 -7.205 -36.649 1.00 74.75 256 GLU A CA 1
ATOM 2001 C C . GLU A 1 256 ? 27.399 -5.923 -37.219 1.00 74.75 256 GLU A C 1
ATOM 2003 O O . GLU A 1 256 ? 27.527 -5.806 -38.442 1.00 74.75 256 GLU A O 1
ATOM 2008 N N . LEU A 1 257 ? 27.831 -4.994 -36.353 1.00 67.44 257 LEU A N 1
ATOM 2009 C CA . LEU A 1 257 ? 28.538 -3.739 -36.677 1.00 67.44 257 LEU A CA 1
ATOM 2010 C C . LEU A 1 257 ? 30.062 -3.915 -36.786 1.00 67.44 257 LEU A C 1
ATOM 2012 O O . LEU A 1 257 ? 30.653 -3.281 -37.693 1.00 67.44 257 LEU A O 1
#

Radius of gyration: 31.03 Å; chains: 1; bounding box: 60×40×120 Å